Protein AF-A0A935HCB5-F1 (afdb_monomer)

Solvent-accessible surface area (backbone atoms only — not comparable to full-atom values): 10644 Å² total; per-residue (Å²): 140,88,70,76,72,73,63,60,68,70,61,64,74,66,70,80,79,80,84,86,78,94,70,98,62,87,78,78,69,74,44,76,62,56,50,48,51,49,49,49,54,47,46,57,62,65,47,51,88,50,79,75,53,71,50,56,57,61,68,62,52,20,64,49,74,72,54,71,53,73,43,50,41,58,48,81,38,60,92,73,34,30,41,35,33,35,38,22,15,87,90,38,78,68,48,33,42,39,41,34,42,30,31,22,70,42,19,53,73,45,70,43,96,36,78,34,20,60,58,46,44,60,61,50,41,58,94,30,52,74,46,86,96,39,71,81,38,27,20,43,22,82,60,96,38,39,44,38,34,31,44,84,54,30,27,41,37,39,31,41,83,68,58,58,70,87,38,67,71,46,43,50,37,49,54,49,48,49,52,56,35,61,73,64,57,133

Radius of gyration: 21.17 Å; Cα contacts (8 Å, |Δi|>4): 283; chains: 1; bounding box: 63×36×50 Å

Structure (mmCIF, N/CA/C/O backbone):
data_AF-A0A935HCB5-F1
#
_entry.id   AF-A0A935HCB5-F1
#
loop_
_atom_site.group_PDB
_atom_site.id
_atom_site.type_symbol
_atom_site.label_atom_id
_atom_site.label_alt_id
_atom_site.label_comp_id
_atom_site.label_asym_id
_atom_site.label_entity_id
_atom_site.label_seq_id
_atom_site.pdbx_PDB_ins_code
_atom_site.Cartn_x
_atom_site.Cartn_y
_atom_site.Cartn_z
_atom_site.occupancy
_atom_site.B_iso_or_equiv
_atom_site.auth_seq_id
_atom_site.auth_comp_id
_atom_site.auth_asym_id
_atom_site.auth_atom_id
_atom_site.pdbx_PDB_model_num
ATOM 1 N N . MET A 1 1 ? 13.850 24.118 24.618 1.00 39.00 1 MET A N 1
ATOM 2 C CA . MET A 1 1 ? 14.846 23.585 25.578 1.00 39.00 1 MET A CA 1
ATOM 3 C C . MET A 1 1 ? 15.461 22.319 24.988 1.00 39.00 1 MET A C 1
ATOM 5 O O . MET A 1 1 ? 14.946 21.231 25.189 1.00 39.00 1 MET A O 1
ATOM 9 N N . SER A 1 2 ? 16.502 22.478 24.164 1.00 44.06 2 SER A N 1
ATOM 10 C CA . SER A 1 2 ? 17.017 21.449 23.242 1.00 44.06 2 SER A CA 1
ATOM 11 C C . SER A 1 2 ? 18.494 21.092 23.477 1.00 44.06 2 SER A C 1
ATOM 13 O O . SER A 1 2 ? 19.222 20.816 22.528 1.00 44.06 2 SER A O 1
ATOM 15 N N . ALA A 1 3 ? 18.956 21.094 24.730 1.00 37.00 3 ALA A N 1
ATOM 16 C CA . ALA A 1 3 ? 20.360 20.809 25.059 1.00 37.00 3 ALA A CA 1
ATOM 17 C C . ALA A 1 3 ? 20.568 19.563 25.946 1.00 37.00 3 ALA A C 1
ATOM 19 O O . ALA A 1 3 ? 21.685 19.071 26.036 1.00 37.00 3 ALA A O 1
ATOM 20 N N . PHE A 1 4 ? 19.511 19.000 26.547 1.00 36.53 4 PHE A N 1
ATOM 21 C CA . PHE A 1 4 ? 19.644 17.910 27.530 1.00 36.53 4 PHE A CA 1
ATOM 22 C C . PHE A 1 4 ? 19.524 16.485 26.956 1.00 36.53 4 PHE A C 1
ATOM 24 O O . PHE A 1 4 ? 19.957 15.535 27.596 1.00 36.53 4 PHE A O 1
ATOM 31 N N . ARG A 1 5 ? 18.995 16.309 25.734 1.00 33.56 5 ARG A N 1
ATOM 32 C CA . ARG A 1 5 ? 18.909 14.983 25.078 1.00 33.56 5 ARG A CA 1
ATOM 33 C C . ARG A 1 5 ? 20.177 14.582 24.317 1.00 33.56 5 ARG A C 1
ATOM 35 O O . ARG A 1 5 ? 20.438 13.397 24.166 1.00 33.56 5 ARG A O 1
ATOM 42 N N . ARG A 1 6 ? 20.996 15.549 23.886 1.00 36.91 6 ARG A N 1
ATOM 43 C CA . ARG A 1 6 ? 22.239 15.286 23.1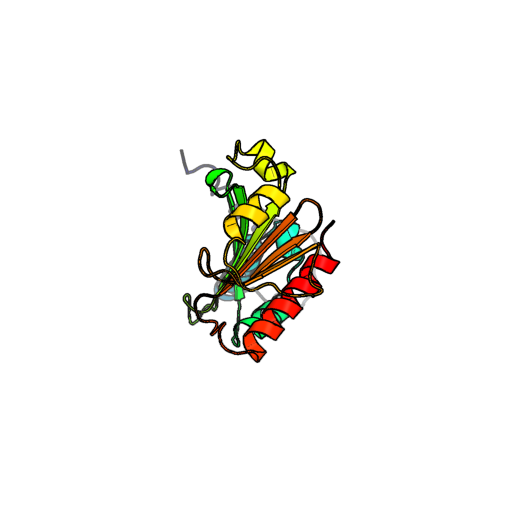34 1.00 36.91 6 ARG A CA 1
ATOM 44 C C . ARG A 1 6 ? 23.404 14.814 24.015 1.00 36.91 6 ARG A C 1
ATOM 46 O O . ARG A 1 6 ? 24.379 14.303 23.483 1.00 36.91 6 ARG A O 1
ATOM 53 N N . LEU A 1 7 ? 23.290 14.933 25.342 1.00 36.41 7 LEU A N 1
ATOM 54 C CA . LEU A 1 7 ? 24.334 14.502 26.279 1.00 36.41 7 LEU A CA 1
ATOM 55 C C . LEU A 1 7 ? 24.244 13.013 26.671 1.00 36.41 7 LEU A C 1
ATOM 57 O O . LEU A 1 7 ? 25.212 12.466 27.185 1.00 36.41 7 LEU A O 1
ATOM 61 N N . LEU A 1 8 ? 23.105 12.351 26.433 1.00 35.38 8 LEU A N 1
ATOM 62 C CA . LEU A 1 8 ? 22.859 10.982 26.912 1.00 35.38 8 LEU A CA 1
ATOM 63 C C . LEU A 1 8 ? 23.264 9.883 25.914 1.00 35.38 8 LEU A C 1
ATOM 65 O O . LEU A 1 8 ? 23.608 8.788 26.344 1.00 35.38 8 LEU A O 1
ATOM 69 N N . CYS A 1 9 ? 23.320 10.161 24.606 1.00 34.81 9 CYS A N 1
ATOM 70 C CA . CYS A 1 9 ? 23.762 9.165 23.614 1.00 34.81 9 CYS A CA 1
ATOM 71 C C . CYS A 1 9 ? 25.289 9.076 23.455 1.00 34.81 9 CYS A C 1
ATOM 73 O O . CYS A 1 9 ? 25.794 8.041 23.034 1.00 34.81 9 CYS A O 1
ATOM 75 N N . ALA A 1 10 ? 26.042 10.113 23.839 1.00 36.72 10 ALA A N 1
ATOM 76 C CA . ALA A 1 10 ? 27.508 10.104 23.759 1.00 36.72 10 ALA A CA 1
ATOM 77 C C . ALA A 1 10 ? 28.186 9.309 24.896 1.00 36.72 10 ALA A C 1
ATOM 79 O O . ALA A 1 10 ? 29.373 9.008 24.813 1.00 36.72 10 ALA A O 1
ATOM 80 N N . LEU A 1 11 ? 27.441 8.954 25.950 1.00 35.06 11 LEU A N 1
ATOM 81 C CA . LEU A 1 11 ? 27.964 8.250 27.129 1.00 35.06 11 LEU A CA 1
ATOM 82 C C . LEU A 1 11 ? 27.707 6.734 27.123 1.00 35.06 11 LEU A C 1
ATOM 84 O O . LEU A 1 11 ? 28.282 6.027 27.943 1.00 35.06 11 LEU A O 1
ATOM 88 N N . ALA A 1 12 ? 26.892 6.220 26.196 1.00 39.59 12 ALA A N 1
ATOM 89 C CA . ALA A 1 12 ? 26.627 4.782 26.094 1.00 39.59 12 ALA A CA 1
ATOM 90 C C . ALA A 1 12 ? 27.656 4.031 25.225 1.00 39.59 12 ALA A C 1
ATOM 92 O O . ALA A 1 12 ? 27.880 2.844 25.436 1.00 39.59 12 ALA A O 1
ATOM 93 N N . VAL A 1 13 ? 28.325 4.714 24.286 1.00 41.19 13 VAL A N 1
ATOM 94 C CA . VAL A 1 13 ? 29.263 4.075 23.337 1.00 41.19 13 VAL A CA 1
ATOM 95 C C . VAL A 1 13 ? 30.690 3.962 23.897 1.00 41.19 13 VAL A C 1
ATOM 97 O O . VAL A 1 13 ? 31.455 3.100 23.479 1.00 41.19 13 VAL A O 1
ATOM 100 N N . THR A 1 14 ? 31.058 4.756 24.905 1.00 43.09 14 THR A N 1
ATOM 101 C CA . THR A 1 14 ? 32.381 4.675 25.558 1.00 43.09 14 THR A CA 1
ATOM 102 C C . THR A 1 14 ? 32.436 3.702 26.740 1.00 43.09 14 THR A C 1
ATOM 104 O O . THR A 1 14 ? 33.524 3.402 27.226 1.00 43.09 14 THR A O 1
ATOM 107 N N . ALA A 1 15 ? 31.301 3.151 27.183 1.00 35.25 15 ALA A N 1
ATOM 108 C CA . ALA A 1 15 ? 31.237 2.280 28.360 1.00 35.25 15 ALA A CA 1
ATOM 109 C C . ALA A 1 15 ? 31.449 0.775 28.075 1.00 35.25 15 ALA A C 1
ATOM 111 O O . ALA A 1 15 ? 31.392 -0.021 29.008 1.00 35.25 15 ALA A O 1
ATOM 112 N N . LEU A 1 16 ? 31.730 0.371 26.827 1.00 41.81 16 LEU A N 1
ATOM 113 C CA . LEU A 1 16 ? 32.046 -1.028 26.478 1.00 41.81 16 LEU A CA 1
ATOM 114 C C . LEU A 1 16 ? 33.516 -1.293 26.114 1.00 41.81 16 LEU A C 1
ATOM 116 O O . LEU A 1 16 ? 33.847 -2.398 25.697 1.00 41.81 16 LEU A O 1
ATOM 120 N N . VAL A 1 17 ? 34.423 -0.334 26.331 1.00 48.28 17 VAL A N 1
ATOM 121 C CA . VAL A 1 17 ? 35.870 -0.538 26.109 1.00 48.28 17 VAL A CA 1
ATOM 122 C C . VAL A 1 17 ? 36.673 -0.201 27.364 1.00 48.28 17 VAL A C 1
ATOM 124 O O . VAL A 1 17 ? 37.635 0.554 27.320 1.00 48.28 17 VAL A O 1
ATOM 127 N N . ALA A 1 18 ? 36.262 -0.725 28.519 1.00 47.56 18 ALA A N 1
ATOM 128 C CA . ALA A 1 18 ? 37.113 -0.737 29.711 1.00 47.56 18 ALA A CA 1
ATOM 129 C C . ALA A 1 18 ? 36.573 -1.689 30.783 1.00 47.56 18 ALA A C 1
ATOM 131 O O . ALA A 1 18 ? 36.205 -1.236 31.859 1.00 47.56 18 ALA A O 1
ATOM 132 N N . CYS A 1 19 ? 36.517 -2.997 30.517 1.00 40.78 19 CYS A N 1
ATOM 133 C CA . CYS A 1 19 ? 36.631 -4.015 31.569 1.00 40.78 19 CYS A CA 1
ATOM 134 C C . CYS A 1 19 ? 36.798 -5.412 30.958 1.00 40.78 19 CYS A C 1
ATOM 136 O O . CYS A 1 19 ? 35.826 -6.027 30.535 1.00 40.78 19 CYS A O 1
ATOM 138 N N . GLY A 1 20 ? 38.030 -5.926 30.993 1.00 34.72 20 GLY A N 1
ATOM 139 C CA . GLY A 1 20 ? 38.280 -7.368 31.031 1.00 34.72 20 GLY A CA 1
ATOM 140 C C . GLY A 1 20 ? 39.105 -7.940 29.881 1.00 34.72 20 GLY A C 1
ATOM 141 O O . GLY A 1 20 ? 38.568 -8.257 28.831 1.00 34.72 20 GLY A O 1
ATOM 142 N N . GLY A 1 21 ? 40.385 -8.206 30.158 1.00 33.06 21 GLY A N 1
ATOM 143 C CA . GLY A 1 21 ? 41.094 -9.326 29.534 1.00 33.06 21 GLY A CA 1
ATOM 144 C C . GLY A 1 21 ? 42.172 -8.952 28.524 1.00 33.06 21 GLY A C 1
ATOM 145 O O . GLY A 1 21 ? 41.918 -8.829 27.336 1.00 33.06 21 GLY A O 1
ATOM 146 N N . SER A 1 22 ? 43.403 -8.861 29.023 1.00 46.97 22 SER A N 1
ATOM 147 C CA . SER A 1 22 ? 44.644 -9.019 28.263 1.00 46.97 22 SER A CA 1
ATOM 148 C C . SER A 1 22 ? 44.552 -10.179 27.265 1.00 46.97 22 SER A C 1
ATOM 150 O O . SER A 1 22 ? 44.467 -11.318 27.711 1.00 46.97 22 SER A O 1
ATOM 152 N N . ASN A 1 23 ? 44.628 -9.896 25.961 1.00 39.84 23 ASN A N 1
ATOM 153 C CA . ASN A 1 23 ? 45.233 -10.757 24.939 1.00 39.84 23 ASN A CA 1
ATOM 154 C C . ASN A 1 23 ? 45.494 -9.947 23.656 1.00 39.84 23 ASN A C 1
ATOM 156 O O . ASN A 1 23 ? 44.673 -9.135 23.241 1.00 39.84 23 ASN A O 1
ATOM 160 N N . ASN A 1 24 ? 46.676 -10.158 23.075 1.00 46.94 24 ASN A N 1
ATOM 161 C CA . ASN A 1 24 ? 47.143 -9.572 21.819 1.00 46.94 24 ASN A CA 1
ATOM 162 C C . ASN A 1 24 ? 46.304 -10.063 20.629 1.00 46.94 24 ASN A C 1
ATOM 164 O O . ASN A 1 24 ? 46.693 -11.020 19.968 1.00 46.94 24 ASN A O 1
ATOM 168 N N . ASP A 1 25 ? 45.221 -9.365 20.318 1.00 40.09 25 ASP A N 1
ATOM 169 C CA . ASP A 1 25 ? 44.658 -9.338 18.972 1.00 40.09 25 ASP A CA 1
ATOM 170 C C . ASP A 1 25 ? 44.568 -7.882 18.537 1.00 40.09 25 ASP A C 1
ATOM 172 O O . ASP A 1 25 ? 44.240 -7.006 19.339 1.00 40.09 25 ASP A O 1
ATOM 176 N N . ALA A 1 26 ? 44.949 -7.616 17.287 1.00 42.28 26 ALA A N 1
ATOM 177 C CA . ALA A 1 26 ? 44.940 -6.284 16.705 1.00 42.28 26 ALA A CA 1
ATOM 178 C C . ALA A 1 26 ? 43.596 -5.613 17.004 1.00 42.28 26 ALA A C 1
ATOM 180 O O . ALA A 1 26 ? 42.560 -6.021 16.477 1.00 42.28 26 ALA A O 1
ATOM 181 N N . SER A 1 27 ? 43.608 -4.597 17.869 1.00 42.66 27 SER A N 1
ATOM 182 C CA . SER A 1 27 ? 42.447 -3.752 18.071 1.00 42.66 27 SER A CA 1
ATOM 183 C C . SER A 1 27 ? 42.228 -3.018 16.757 1.00 42.66 27 SER A C 1
ATOM 185 O O . SER A 1 27 ? 42.880 -2.019 16.460 1.00 42.66 27 SER A O 1
ATOM 187 N N . VAL A 1 28 ? 41.344 -3.559 15.921 1.00 49.78 28 VAL A N 1
ATOM 188 C CA . VAL A 1 28 ? 40.795 -2.844 14.776 1.00 49.78 28 VAL A CA 1
ATOM 189 C C . VAL A 1 28 ? 40.025 -1.676 15.379 1.00 49.78 28 VAL A C 1
ATOM 191 O O . VAL A 1 28 ? 38.866 -1.796 15.770 1.00 49.78 28 VAL A O 1
ATOM 194 N N . GLN A 1 29 ? 40.727 -0.565 15.588 1.00 52.69 29 GLN A N 1
ATOM 195 C CA . GLN A 1 29 ? 40.117 0.683 15.997 1.00 52.69 29 GLN A CA 1
ATOM 196 C C . GLN A 1 29 ? 39.261 1.125 14.822 1.00 52.69 29 GLN A C 1
ATOM 198 O O . GLN A 1 29 ? 39.796 1.541 13.795 1.00 52.69 29 GLN A O 1
ATOM 203 N N . ALA A 1 30 ? 37.943 0.990 14.975 1.00 56.56 30 ALA A N 1
ATOM 204 C CA . ALA A 1 30 ? 36.988 1.558 14.040 1.00 56.56 30 ALA A CA 1
ATOM 205 C C . ALA A 1 30 ? 37.356 3.029 13.828 1.00 56.56 30 ALA A C 1
ATOM 207 O O . ALA A 1 30 ? 37.472 3.803 14.788 1.00 56.56 30 ALA A O 1
ATOM 208 N N . THR A 1 31 ? 37.619 3.396 12.580 1.00 75.44 31 THR A N 1
ATOM 209 C CA . THR A 1 31 ? 37.942 4.774 12.245 1.00 75.44 31 THR A CA 1
ATOM 210 C C . THR A 1 31 ? 36.702 5.645 12.457 1.00 75.44 31 THR A C 1
ATOM 212 O O . THR A 1 31 ? 35.573 5.152 12.445 1.00 75.44 31 THR A O 1
ATOM 215 N N . PRO A 1 32 ? 36.862 6.966 12.617 1.00 57.91 32 PRO A N 1
ATOM 216 C CA . PRO A 1 32 ? 35.721 7.876 12.635 1.00 57.91 32 PRO A CA 1
ATOM 217 C C . PRO A 1 32 ? 34.817 7.757 11.395 1.00 57.91 32 PRO A C 1
ATOM 219 O O . PRO A 1 32 ? 33.631 8.054 11.502 1.00 57.91 32 PRO A O 1
ATOM 222 N N . ALA A 1 33 ? 35.354 7.307 10.253 1.00 59.72 33 ALA A N 1
ATOM 223 C CA . ALA A 1 33 ? 34.578 7.001 9.052 1.00 59.72 33 ALA A CA 1
ATOM 224 C C . ALA A 1 33 ? 33.769 5.705 9.216 1.00 59.72 33 ALA A C 1
ATOM 226 O O . ALA A 1 33 ? 32.572 5.730 8.976 1.00 59.72 33 ALA A O 1
ATOM 227 N N . ASP A 1 34 ? 34.360 4.632 9.753 1.00 59.25 34 ASP A N 1
ATOM 228 C CA . ASP A 1 34 ? 33.638 3.377 10.031 1.00 59.25 34 ASP A CA 1
ATOM 229 C C . ASP A 1 34 ? 32.508 3.580 11.051 1.00 59.25 34 ASP A C 1
ATOM 231 O O . ASP A 1 34 ? 31.443 2.977 10.952 1.00 59.25 34 ASP A O 1
ATOM 235 N N . VAL A 1 35 ? 32.718 4.465 12.033 1.00 53.00 35 VAL A N 1
ATOM 236 C CA . VAL A 1 35 ? 31.681 4.856 12.998 1.00 53.00 35 VAL A CA 1
ATOM 237 C C . VAL A 1 35 ? 30.616 5.727 12.333 1.00 53.00 35 VAL A C 1
ATOM 239 O O . VAL A 1 35 ? 29.441 5.563 12.638 1.00 53.00 35 VAL A O 1
ATOM 242 N N . ALA A 1 36 ? 30.985 6.634 11.427 1.00 50.62 36 ALA A N 1
ATOM 243 C CA . ALA A 1 36 ? 30.023 7.450 10.689 1.00 50.62 36 ALA A CA 1
ATOM 244 C C . ALA A 1 36 ? 29.175 6.608 9.724 1.00 50.62 36 ALA A C 1
ATOM 246 O O . ALA A 1 36 ? 27.964 6.798 9.689 1.00 50.62 36 ALA A O 1
ATOM 247 N N . ASP A 1 37 ? 29.778 5.642 9.032 1.00 56.66 37 ASP A N 1
ATOM 248 C CA . ASP A 1 37 ? 29.096 4.701 8.142 1.00 56.66 37 ASP A CA 1
ATOM 249 C C . ASP A 1 37 ? 28.217 3.734 8.937 1.00 56.66 37 ASP A C 1
ATOM 251 O O . ASP A 1 37 ? 27.072 3.502 8.567 1.00 56.66 37 ASP A O 1
ATOM 255 N N . ALA A 1 38 ? 28.681 3.238 10.087 1.00 52.44 38 ALA A N 1
ATOM 256 C CA . ALA A 1 38 ? 27.861 2.417 10.974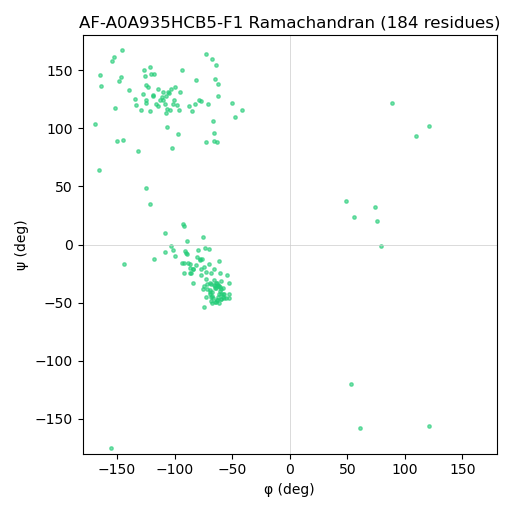 1.00 52.44 38 ALA A CA 1
ATOM 257 C C . ALA A 1 38 ? 26.718 3.212 11.625 1.00 52.44 38 ALA A C 1
ATOM 259 O O . ALA A 1 38 ? 25.646 2.659 11.839 1.00 52.44 38 ALA A O 1
ATOM 260 N N . VAL A 1 39 ? 26.908 4.500 11.935 1.00 48.91 39 VAL A N 1
ATOM 261 C CA . VAL A 1 39 ? 25.853 5.388 12.454 1.00 48.91 39 VAL A CA 1
ATOM 262 C C . VAL A 1 39 ? 24.880 5.791 11.351 1.00 48.91 39 VAL A C 1
ATOM 264 O O . VAL A 1 39 ? 23.692 5.888 11.630 1.00 48.91 39 VAL A O 1
ATOM 267 N N . ALA A 1 40 ? 25.338 5.984 10.114 1.00 50.94 40 ALA A N 1
ATOM 268 C CA . ALA A 1 40 ? 24.479 6.201 8.955 1.00 50.94 40 ALA A CA 1
ATOM 269 C C . ALA A 1 40 ? 23.670 4.938 8.636 1.00 50.94 40 ALA A C 1
ATOM 271 O O . ALA A 1 40 ? 22.454 5.028 8.541 1.00 50.94 40 ALA A O 1
ATOM 272 N N . ALA A 1 41 ? 24.300 3.762 8.622 1.00 52.50 41 ALA A N 1
ATOM 273 C CA . ALA A 1 41 ? 23.631 2.474 8.457 1.00 52.50 41 ALA A CA 1
ATOM 274 C C . ALA A 1 41 ? 22.679 2.156 9.625 1.00 52.50 41 ALA A C 1
ATOM 276 O O . ALA A 1 41 ? 21.588 1.633 9.419 1.00 52.50 41 ALA A O 1
ATOM 277 N N . ALA A 1 42 ? 23.042 2.508 10.863 1.00 43.91 42 ALA A N 1
ATOM 278 C CA . ALA A 1 42 ? 22.166 2.367 12.024 1.00 43.91 42 ALA A CA 1
ATOM 279 C C . ALA A 1 42 ? 21.034 3.405 12.038 1.00 43.91 42 ALA A C 1
ATOM 281 O O . ALA A 1 42 ? 19.964 3.107 12.553 1.00 43.91 42 ALA A O 1
ATOM 282 N N . ALA A 1 43 ? 21.237 4.602 11.478 1.00 38.91 43 ALA A N 1
ATOM 283 C CA . ALA A 1 43 ? 20.198 5.616 11.304 1.00 38.91 43 ALA A CA 1
ATOM 284 C C . ALA A 1 43 ? 19.247 5.252 10.154 1.00 38.91 43 ALA A C 1
ATOM 286 O O . ALA A 1 43 ? 18.040 5.399 10.308 1.00 38.91 43 ALA A O 1
ATOM 287 N N . GLU A 1 44 ? 19.755 4.692 9.056 1.00 48.47 44 GLU A N 1
ATOM 288 C CA . GLU A 1 44 ? 18.955 4.034 8.016 1.00 48.47 44 GLU A CA 1
ATOM 289 C C . GLU A 1 44 ? 18.155 2.864 8.606 1.00 48.47 44 GLU A C 1
ATOM 291 O O . GLU A 1 44 ? 16.972 2.717 8.307 1.00 48.47 44 GLU A O 1
ATOM 296 N N . ALA A 1 45 ? 18.736 2.112 9.547 1.00 50.19 45 ALA A N 1
ATOM 297 C CA . ALA A 1 45 ? 18.027 1.075 10.295 1.00 50.19 45 ALA A CA 1
ATOM 298 C C . ALA A 1 45 ? 17.060 1.614 11.376 1.00 50.19 45 ALA A C 1
ATOM 300 O O . ALA A 1 45 ? 16.169 0.879 11.799 1.00 50.19 45 ALA A O 1
ATOM 301 N N . SER A 1 46 ? 17.194 2.869 11.843 1.00 46.62 46 SER A N 1
ATOM 302 C CA . SER A 1 46 ? 16.375 3.428 12.939 1.00 46.62 46 SER A CA 1
ATOM 303 C C . SER A 1 46 ? 15.240 4.353 12.496 1.00 46.62 46 SER A C 1
ATOM 305 O O . SER A 1 46 ? 14.484 4.807 13.356 1.00 46.62 46 SER A O 1
ATOM 307 N N . ILE A 1 47 ? 15.107 4.672 11.207 1.00 51.06 47 ILE A N 1
ATOM 308 C CA . ILE A 1 47 ? 14.020 5.532 10.706 1.00 51.06 47 ILE A CA 1
ATOM 309 C C . ILE A 1 47 ? 12.702 4.747 10.528 1.00 51.06 47 ILE A C 1
ATOM 311 O O . ILE A 1 47 ? 11.639 5.352 10.435 1.00 51.06 47 ILE A O 1
ATOM 315 N N . ALA A 1 48 ? 12.704 3.411 10.609 1.00 62.41 48 ALA A N 1
ATOM 316 C CA . ALA A 1 48 ? 11.510 2.638 10.288 1.00 62.41 48 ALA A CA 1
ATOM 317 C C . ALA A 1 48 ? 11.298 1.390 11.137 1.00 62.41 48 ALA A C 1
ATOM 319 O O . ALA A 1 48 ? 11.702 0.286 10.783 1.00 62.41 48 ALA A O 1
ATOM 320 N N . THR A 1 49 ? 10.585 1.544 12.249 1.00 68.38 49 THR A N 1
ATOM 321 C CA . THR A 1 49 ? 10.072 0.383 12.984 1.00 68.38 49 THR A CA 1
ATOM 322 C C . THR A 1 49 ? 8.601 0.582 13.314 1.00 68.38 49 THR A C 1
ATOM 324 O O . THR A 1 49 ? 8.228 0.956 14.420 1.00 68.38 49 THR A O 1
ATOM 327 N N . HIS A 1 50 ? 7.744 0.314 12.328 1.00 82.00 50 HIS A N 1
ATOM 328 C CA . HIS A 1 50 ? 6.335 0.019 12.577 1.00 82.00 50 HIS A CA 1
ATOM 329 C C . HIS A 1 50 ? 6.064 -1.437 12.164 1.00 82.00 50 HIS A C 1
ATOM 331 O O . HIS A 1 50 ? 6.484 -1.821 11.070 1.00 82.00 50 HIS A O 1
ATOM 337 N N . PRO A 1 51 ? 5.366 -2.256 12.979 1.00 87.62 51 PRO A N 1
ATOM 338 C CA . PRO A 1 51 ? 5.136 -3.673 12.677 1.00 87.62 51 PRO A CA 1
ATOM 339 C C . PRO A 1 51 ? 4.527 -3.934 11.293 1.00 87.62 51 PRO A C 1
ATOM 341 O O . PRO A 1 51 ? 4.859 -4.925 10.656 1.00 87.62 51 PRO A O 1
ATOM 344 N N . LEU A 1 52 ? 3.685 -3.019 10.801 1.00 89.06 52 LEU A N 1
ATOM 345 C CA . LEU A 1 52 ? 3.107 -3.106 9.453 1.00 89.06 52 LEU A CA 1
ATOM 346 C C . LEU A 1 52 ? 4.136 -2.887 8.329 1.00 89.06 52 LEU A C 1
ATOM 348 O O . LEU A 1 52 ? 4.036 -3.528 7.289 1.00 89.06 52 LEU A O 1
ATOM 352 N N . CYS A 1 53 ? 5.152 -2.042 8.533 1.00 88.69 53 CYS A N 1
ATOM 353 C CA . CYS A 1 53 ? 6.212 -1.849 7.538 1.00 88.69 53 CYS A CA 1
ATOM 354 C C . CYS A 1 53 ? 7.163 -3.050 7.467 1.00 88.69 53 CYS A C 1
ATOM 356 O O . CYS A 1 53 ? 7.749 -3.291 6.421 1.00 88.69 53 CYS A O 1
ATOM 358 N N . ALA A 1 54 ? 7.259 -3.842 8.542 1.00 87.06 54 ALA A N 1
ATOM 359 C CA . ALA A 1 54 ? 8.005 -5.101 8.558 1.00 87.06 54 ALA A CA 1
ATOM 360 C C . ALA A 1 54 ? 7.301 -6.241 7.792 1.00 87.06 54 ALA A C 1
ATOM 362 O O . ALA A 1 54 ? 7.844 -7.334 7.684 1.00 87.06 54 ALA A O 1
ATOM 363 N N . LEU A 1 55 ? 6.092 -6.016 7.262 1.00 88.12 55 LEU A N 1
ATOM 364 C CA . LEU A 1 55 ? 5.402 -6.981 6.396 1.00 88.12 55 LEU A CA 1
ATOM 365 C C . LEU A 1 55 ? 5.917 -6.951 4.949 1.00 88.12 55 LEU A C 1
ATOM 367 O O . LEU A 1 55 ? 5.451 -7.742 4.125 1.00 88.12 55 LEU A O 1
ATOM 371 N N . VAL A 1 56 ? 6.821 -6.021 4.638 1.00 86.94 56 VAL A N 1
ATOM 372 C CA . VAL A 1 56 ? 7.323 -5.720 3.300 1.00 86.94 56 VAL A CA 1
ATOM 373 C C . VAL A 1 56 ? 8.843 -5.817 3.318 1.00 86.94 56 VAL A C 1
ATOM 375 O O . VAL A 1 56 ? 9.495 -5.101 4.076 1.00 86.94 56 VAL A O 1
ATOM 378 N N . GLU A 1 57 ? 9.404 -6.649 2.448 1.00 83.81 57 GLU A N 1
ATOM 379 C CA . GLU A 1 57 ? 10.855 -6.769 2.302 1.00 83.81 57 GLU A CA 1
ATOM 380 C C . GLU A 1 57 ? 11.390 -5.846 1.189 1.00 83.81 57 GLU A C 1
ATOM 382 O O . GLU A 1 57 ? 10.709 -5.541 0.203 1.00 83.81 57 GLU A O 1
ATOM 387 N N . PHE A 1 58 ? 12.634 -5.376 1.330 1.00 79.12 58 PHE A N 1
ATOM 388 C CA . PHE A 1 58 ? 13.246 -4.430 0.381 1.00 79.12 58 PHE A CA 1
ATOM 389 C C . PHE A 1 58 ? 13.414 -5.001 -1.034 1.00 79.12 58 PHE A C 1
ATOM 391 O O . PHE A 1 58 ? 13.336 -4.258 -2.017 1.00 79.12 58 PHE A O 1
ATOM 398 N N . ASP A 1 59 ? 13.658 -6.304 -1.157 1.00 81.06 59 ASP A N 1
ATOM 399 C CA . ASP A 1 59 ? 13.778 -7.001 -2.438 1.00 81.06 59 ASP A CA 1
ATOM 400 C C . ASP A 1 59 ? 12.430 -7.076 -3.173 1.00 81.06 59 ASP A C 1
ATOM 402 O O . ASP A 1 59 ? 12.379 -6.843 -4.384 1.00 81.06 59 ASP A O 1
ATOM 406 N N . GLU A 1 60 ? 11.334 -7.294 -2.442 1.00 84.06 60 GLU A N 1
ATOM 407 C CA . GLU A 1 60 ? 9.965 -7.263 -2.970 1.00 84.06 60 GLU A CA 1
ATOM 408 C C . GLU A 1 60 ? 9.622 -5.873 -3.529 1.00 84.06 60 GLU A C 1
ATOM 410 O O . GLU A 1 60 ? 9.079 -5.754 -4.630 1.00 84.06 60 GLU A O 1
ATOM 415 N N . VAL A 1 61 ? 10.008 -4.804 -2.826 1.00 84.19 61 VAL A N 1
ATOM 416 C CA . VAL A 1 61 ? 9.811 -3.420 -3.289 1.00 84.19 61 VAL A CA 1
ATOM 417 C C . VAL A 1 61 ? 10.688 -3.096 -4.496 1.00 84.19 61 VAL A C 1
ATOM 419 O O . VAL A 1 61 ? 10.202 -2.539 -5.484 1.00 84.19 61 VAL A O 1
ATOM 422 N N . SER A 1 62 ? 11.966 -3.475 -4.449 1.00 81.69 62 SER A N 1
ATOM 423 C CA . SER A 1 62 ? 12.924 -3.257 -5.541 1.00 81.69 62 SER A CA 1
ATOM 424 C C . SER A 1 62 ? 12.450 -3.910 -6.841 1.00 81.69 62 SER A C 1
ATOM 426 O O . SER A 1 62 ? 12.573 -3.323 -7.920 1.00 81.69 62 SER A O 1
ATOM 428 N N . ALA A 1 63 ? 11.829 -5.092 -6.745 1.00 81.50 63 ALA A N 1
ATOM 429 C CA . ALA A 1 63 ? 11.225 -5.763 -7.888 1.00 81.50 63 ALA A CA 1
ATOM 430 C C . ALA A 1 63 ? 10.115 -4.918 -8.531 1.00 81.50 63 ALA A C 1
ATOM 432 O O . ALA A 1 63 ? 10.050 -4.853 -9.760 1.00 81.50 63 ALA A O 1
ATOM 433 N N . VAL A 1 64 ? 9.277 -4.242 -7.736 1.00 84.62 64 VAL A N 1
ATOM 434 C CA . VAL A 1 64 ? 8.175 -3.395 -8.223 1.00 84.62 64 VAL A CA 1
ATOM 435 C C . VAL A 1 64 ? 8.690 -2.151 -8.947 1.00 84.62 64 VAL A C 1
ATOM 437 O O . VAL A 1 64 ? 8.268 -1.891 -10.076 1.00 84.62 64 VAL A O 1
ATOM 440 N N . VAL A 1 65 ? 9.612 -1.406 -8.334 1.00 78.25 65 VAL A N 1
ATOM 441 C CA . VAL A 1 65 ? 10.109 -0.130 -8.883 1.00 78.25 65 VAL A CA 1
ATOM 442 C C . VAL A 1 65 ? 11.187 -0.297 -9.963 1.00 78.25 65 VAL A C 1
ATOM 444 O O . VAL A 1 65 ? 11.424 0.624 -10.738 1.00 78.25 65 VAL A O 1
ATOM 447 N N . GLY A 1 66 ? 11.828 -1.468 -10.058 1.00 72.12 66 GLY A N 1
ATOM 448 C CA . GLY A 1 66 ? 12.865 -1.748 -11.057 1.00 72.12 66 GLY A CA 1
ATOM 449 C C . GLY A 1 66 ? 14.215 -1.074 -10.783 1.00 72.12 66 GLY A C 1
ATOM 450 O O . GLY A 1 66 ? 14.912 -0.721 -11.731 1.00 72.12 66 GLY A O 1
ATOM 451 N N . GLY A 1 67 ? 14.587 -0.894 -9.512 1.00 68.69 67 GLY A N 1
ATOM 452 C CA . GLY A 1 67 ? 15.821 -0.216 -9.099 1.00 68.69 67 GLY A CA 1
ATOM 453 C C . GLY A 1 67 ? 16.309 -0.648 -7.715 1.00 68.69 67 GLY A C 1
ATOM 454 O O . GLY A 1 67 ? 15.742 -1.556 -7.108 1.00 68.69 67 GLY A O 1
ATOM 455 N N . HIS A 1 68 ? 17.368 -0.001 -7.224 1.00 68.75 68 HIS A N 1
ATOM 456 C CA . HIS A 1 68 ? 17.881 -0.219 -5.872 1.00 68.75 68 HIS A CA 1
ATOM 457 C C . HIS A 1 68 ? 17.149 0.695 -4.888 1.00 68.75 68 HIS A C 1
ATOM 459 O O . HIS A 1 68 ? 17.226 1.913 -4.989 1.00 68.75 68 HIS A O 1
ATOM 465 N N . ILE A 1 69 ? 16.460 0.108 -3.915 1.00 73.50 69 ILE A N 1
ATOM 466 C CA . ILE A 1 69 ? 15.751 0.837 -2.864 1.00 73.50 69 ILE A CA 1
ATOM 467 C C . ILE A 1 69 ? 16.481 0.623 -1.544 1.00 73.50 69 ILE A C 1
ATOM 469 O O . ILE A 1 69 ? 16.793 -0.511 -1.188 1.00 73.50 69 ILE A O 1
ATOM 473 N N . ALA A 1 70 ? 16.746 1.708 -0.818 1.00 69.56 70 ALA A N 1
ATOM 474 C CA . ALA A 1 70 ? 17.502 1.632 0.435 1.00 69.56 70 ALA A CA 1
ATOM 475 C C . ALA A 1 70 ? 17.041 2.617 1.519 1.00 69.56 70 ALA A C 1
ATOM 477 O O . ALA A 1 70 ? 17.336 2.393 2.688 1.00 69.56 70 ALA A O 1
ATOM 478 N N . LYS A 1 71 ? 16.271 3.665 1.190 1.00 70.88 71 LYS A N 1
ATOM 479 C CA . LYS A 1 71 ? 15.737 4.575 2.211 1.00 70.88 71 LYS A CA 1
ATOM 480 C C . LYS A 1 71 ? 14.304 4.203 2.568 1.00 70.88 71 LYS A C 1
ATOM 482 O O . LYS A 1 71 ? 13.435 4.264 1.704 1.00 70.88 71 LYS A O 1
ATOM 487 N N . LEU A 1 72 ? 14.071 3.885 3.838 1.00 84.31 72 LEU A N 1
ATOM 488 C CA . LEU A 1 72 ? 12.752 3.632 4.408 1.00 84.31 72 LEU A CA 1
ATOM 489 C C . LEU A 1 72 ? 12.382 4.767 5.373 1.00 84.31 72 LEU A C 1
ATOM 491 O O . LEU A 1 72 ? 13.160 5.080 6.269 1.00 84.31 72 LEU A O 1
ATOM 495 N N . ASP A 1 73 ? 11.216 5.378 5.178 1.00 86.56 73 ASP A N 1
ATOM 496 C CA . ASP A 1 73 ? 10.604 6.356 6.085 1.00 86.56 73 ASP A CA 1
ATOM 497 C C . ASP A 1 73 ? 9.232 5.852 6.542 1.00 86.56 73 ASP A C 1
ATOM 499 O O . ASP A 1 73 ? 8.545 5.149 5.796 1.00 86.56 73 ASP A O 1
ATOM 503 N N . VAL A 1 74 ? 8.843 6.177 7.773 1.00 88.81 74 VAL A N 1
ATOM 504 C CA . VAL A 1 74 ? 7.574 5.734 8.359 1.00 88.81 74 VAL A CA 1
ATOM 505 C C . VAL A 1 74 ? 6.834 6.926 8.925 1.00 88.81 74 VAL A C 1
ATOM 507 O O . VAL A 1 74 ? 7.260 7.541 9.902 1.00 88.81 74 VAL A O 1
ATOM 510 N N . ILE A 1 75 ? 5.677 7.211 8.335 1.00 88.69 75 ILE A N 1
ATOM 511 C CA . ILE A 1 75 ? 4.785 8.267 8.796 1.00 88.69 75 ILE A CA 1
ATOM 512 C C . ILE A 1 75 ? 3.589 7.613 9.478 1.00 88.69 75 ILE A C 1
ATOM 514 O O . ILE A 1 75 ? 2.666 7.117 8.837 1.00 88.69 75 ILE A O 1
ATOM 518 N N . ASP A 1 76 ? 3.629 7.616 10.805 1.00 90.12 76 ASP A N 1
ATOM 519 C CA . ASP A 1 76 ? 2.519 7.256 11.682 1.00 90.12 76 ASP A CA 1
ATOM 520 C C . ASP A 1 76 ? 1.917 8.566 12.213 1.00 90.12 76 ASP A C 1
ATOM 522 O O . ASP A 1 76 ? 2.298 9.064 13.272 1.00 90.12 76 ASP A O 1
ATOM 526 N N . ASP A 1 77 ? 1.035 9.180 11.419 1.00 81.94 77 ASP A N 1
ATOM 527 C CA . ASP A 1 77 ? 0.428 10.479 11.735 1.00 81.94 77 ASP A CA 1
ATOM 528 C C . ASP A 1 77 ? -1.103 10.364 11.758 1.00 81.94 77 ASP A C 1
ATOM 530 O O . ASP A 1 77 ? -1.722 9.724 10.900 1.00 81.94 77 ASP A O 1
ATOM 534 N N . GLU A 1 78 ? -1.732 10.966 12.769 1.00 87.81 78 GLU A N 1
ATOM 535 C CA . GLU A 1 78 ? -3.186 10.957 12.927 1.00 87.81 78 GLU A CA 1
ATOM 536 C C . GLU A 1 78 ? -3.894 11.681 11.780 1.00 87.81 78 GLU A C 1
ATOM 538 O O . GLU A 1 78 ? -4.976 11.258 11.382 1.00 87.81 78 GLU A O 1
ATOM 543 N N . SER A 1 79 ? -3.287 12.730 11.218 1.00 87.00 79 SER A N 1
ATOM 544 C CA . SER A 1 79 ? -3.848 13.530 10.121 1.00 87.00 79 SER A CA 1
ATOM 545 C C . SER A 1 79 ? -3.932 12.773 8.796 1.00 87.00 79 SER A C 1
ATOM 547 O O . SER A 1 79 ? -4.774 13.095 7.958 1.00 87.00 79 SER A O 1
ATOM 549 N N . LEU A 1 80 ? -3.092 11.751 8.619 1.00 86.69 80 LEU A N 1
ATOM 550 C CA . LEU A 1 80 ? -3.124 10.862 7.458 1.00 86.69 80 LEU A CA 1
ATOM 551 C C . LEU A 1 80 ? -4.064 9.671 7.670 1.00 86.69 80 LEU A C 1
ATOM 553 O O . LEU A 1 80 ? -4.459 9.015 6.708 1.00 86.69 80 LEU A O 1
ATOM 557 N N . HIS A 1 81 ? -4.460 9.415 8.923 1.00 92.75 81 HIS A N 1
ATOM 558 C CA . HIS A 1 81 ? -5.290 8.279 9.329 1.00 92.75 81 HIS A CA 1
ATOM 559 C C . HIS A 1 81 ? -4.711 6.912 8.914 1.00 92.75 81 HIS A C 1
ATOM 561 O O . HIS A 1 81 ? -5.434 5.920 8.797 1.00 92.75 81 HIS A O 1
ATOM 567 N N . SER A 1 82 ? -3.397 6.857 8.710 1.00 93.69 82 SER A N 1
ATOM 568 C CA . SER A 1 82 ? -2.680 5.716 8.153 1.00 93.69 82 SER A CA 1
ATOM 569 C C . SER A 1 82 ? -1.292 5.585 8.769 1.00 93.69 82 SER A C 1
ATOM 571 O O . SER A 1 82 ? -0.817 6.480 9.473 1.00 93.69 82 SER A O 1
ATOM 573 N N . VAL A 1 83 ? -0.677 4.433 8.526 1.00 92.75 83 VAL A N 1
ATOM 574 C CA . VAL A 1 83 ? 0.769 4.256 8.631 1.00 92.75 83 VAL A CA 1
ATOM 575 C C . VAL A 1 83 ? 1.308 4.164 7.212 1.00 92.75 83 VAL A C 1
ATOM 577 O O . VAL A 1 83 ? 0.966 3.224 6.491 1.00 92.75 83 VAL A O 1
ATOM 580 N N . ASP A 1 84 ? 2.139 5.121 6.818 1.00 92.88 84 ASP A N 1
ATOM 581 C CA . ASP A 1 84 ? 2.725 5.185 5.481 1.00 92.88 84 ASP A CA 1
ATOM 582 C C . ASP A 1 84 ? 4.189 4.740 5.556 1.00 92.88 84 ASP A C 1
ATOM 584 O O . ASP A 1 84 ? 5.014 5.397 6.188 1.00 92.88 84 ASP A O 1
ATOM 588 N N . CYS A 1 85 ? 4.511 3.626 4.901 1.00 91.62 85 CYS A N 1
ATOM 589 C CA . CYS A 1 85 ? 5.869 3.123 4.722 1.00 91.62 85 CYS A CA 1
ATOM 590 C C . CYS A 1 85 ? 6.377 3.594 3.352 1.00 91.62 85 CYS A C 1
ATOM 592 O O . CYS A 1 85 ? 5.814 3.227 2.316 1.00 91.62 85 CYS A O 1
ATOM 594 N N . VAL A 1 86 ? 7.411 4.428 3.329 1.00 90.06 86 VAL A N 1
ATOM 595 C CA . VAL A 1 86 ? 7.934 5.067 2.115 1.00 90.06 86 VAL A CA 1
ATOM 596 C C . VAL A 1 86 ? 9.319 4.529 1.808 1.00 90.06 86 VAL A C 1
ATOM 598 O O . VAL A 1 86 ? 10.223 4.633 2.627 1.00 90.06 86 VAL A O 1
ATOM 601 N N . PHE A 1 87 ? 9.486 4.001 0.604 1.00 87.81 87 PHE A N 1
ATOM 602 C CA . PHE A 1 87 ? 10.695 3.361 0.116 1.00 87.81 87 PHE A CA 1
ATOM 603 C C . PHE A 1 87 ? 11.265 4.167 -1.052 1.00 87.81 87 PHE A C 1
ATOM 605 O O . PHE A 1 87 ? 10.573 4.341 -2.052 1.00 87.81 87 PHE A O 1
ATOM 612 N N . LEU A 1 88 ? 12.506 4.648 -0.954 1.00 84.56 88 LEU A N 1
ATOM 613 C CA . LEU A 1 88 ? 13.137 5.498 -1.973 1.00 84.56 88 LEU A CA 1
ATOM 614 C C . LEU A 1 88 ? 14.496 4.951 -2.427 1.00 84.56 88 LEU A C 1
ATOM 616 O O . LEU A 1 88 ? 15.243 4.346 -1.644 1.00 84.56 88 LEU A O 1
ATOM 620 N N . ASP A 1 89 ? 14.832 5.235 -3.684 1.00 77.38 89 ASP A N 1
ATOM 621 C CA . ASP A 1 89 ? 16.175 5.063 -4.233 1.00 77.38 89 ASP A CA 1
ATOM 622 C C . ASP A 1 89 ? 17.077 6.221 -3.749 1.00 77.38 89 ASP A C 1
ATOM 624 O O . ASP A 1 89 ? 16.755 7.394 -3.978 1.00 77.38 89 ASP A O 1
ATOM 628 N N . PRO A 1 90 ? 18.214 5.946 -3.078 1.00 74.19 90 PRO A N 1
ATOM 629 C CA . PRO A 1 90 ? 19.148 6.988 -2.648 1.00 74.19 90 PRO A CA 1
ATOM 630 C C . PRO A 1 90 ? 19.737 7.816 -3.797 1.00 74.19 90 PRO A C 1
ATOM 632 O O . PRO A 1 90 ? 20.169 8.947 -3.574 1.00 74.19 90 PRO A O 1
ATOM 635 N N . GLN A 1 91 ? 19.789 7.258 -5.009 1.00 77.25 91 GLN A N 1
ATOM 636 C CA . GLN A 1 91 ? 20.308 7.912 -6.211 1.00 77.25 91 GLN A CA 1
ATOM 637 C C . GLN A 1 91 ? 19.213 8.641 -7.003 1.00 77.25 91 GLN A C 1
ATOM 639 O O . GLN A 1 91 ? 19.525 9.493 -7.835 1.00 77.25 91 GLN A O 1
ATOM 644 N N . ASP A 1 92 ? 17.939 8.346 -6.738 1.00 76.31 92 ASP A N 1
ATOM 645 C CA . ASP A 1 92 ? 16.792 8.953 -7.409 1.00 76.31 92 ASP A CA 1
ATOM 646 C C . ASP A 1 92 ? 15.577 9.006 -6.475 1.00 76.31 92 ASP A C 1
ATOM 648 O O . ASP A 1 92 ? 14.723 8.126 -6.473 1.00 76.31 92 ASP A O 1
ATOM 652 N N . ILE A 1 93 ? 15.454 10.090 -5.707 1.00 72.75 93 ILE A N 1
ATOM 653 C CA . ILE A 1 93 ? 14.374 10.255 -4.718 1.00 72.75 93 ILE A CA 1
ATOM 654 C C . ILE A 1 93 ? 12.960 10.264 -5.321 1.00 72.75 93 ILE A C 1
ATOM 656 O O . ILE A 1 93 ? 11.988 10.163 -4.580 1.00 72.75 93 ILE A O 1
ATOM 660 N N . TYR A 1 94 ? 12.838 10.423 -6.641 1.00 74.12 94 TYR A N 1
ATOM 661 C CA . TYR A 1 94 ? 11.560 10.355 -7.351 1.00 74.12 94 TYR A CA 1
ATOM 662 C C . TYR A 1 94 ? 11.234 8.932 -7.817 1.00 74.12 94 TYR A C 1
ATOM 664 O O . TYR A 1 94 ? 10.159 8.694 -8.360 1.00 74.12 94 TYR A O 1
ATOM 672 N N . ASN A 1 95 ? 12.166 7.992 -7.663 1.00 75.81 95 ASN A N 1
ATOM 673 C CA . ASN A 1 95 ? 11.943 6.572 -7.852 1.00 75.81 95 ASN A CA 1
ATOM 674 C C . ASN A 1 95 ? 11.683 5.928 -6.487 1.00 75.81 95 ASN A C 1
ATOM 676 O O . ASN A 1 95 ? 12.606 5.593 -5.743 1.00 75.81 95 ASN A O 1
ATOM 680 N N . GLY A 1 96 ? 10.407 5.794 -6.144 1.00 83.44 96 GLY A N 1
ATOM 681 C CA . GLY A 1 96 ? 10.006 5.282 -4.846 1.00 83.44 96 GLY A CA 1
ATOM 682 C C . GLY A 1 96 ? 8.646 4.611 -4.861 1.00 83.44 96 GLY A C 1
ATOM 683 O O . GLY A 1 96 ? 7.844 4.824 -5.769 1.00 83.44 96 GLY A O 1
ATOM 684 N N . LEU A 1 97 ? 8.408 3.797 -3.837 1.00 90.94 97 LEU A N 1
ATOM 685 C CA . LEU A 1 97 ? 7.136 3.150 -3.546 1.00 90.94 97 LEU A CA 1
ATOM 686 C C . LEU A 1 97 ? 6.654 3.627 -2.173 1.00 90.94 97 LEU A C 1
ATOM 688 O O . LEU A 1 97 ? 7.375 3.536 -1.184 1.00 90.94 97 LEU A O 1
ATOM 692 N N . SER A 1 98 ? 5.415 4.092 -2.098 1.00 92.31 98 SER A N 1
ATOM 693 C CA . SER A 1 98 ? 4.694 4.288 -0.846 1.00 92.31 98 SER A CA 1
ATOM 694 C C . SER A 1 98 ? 3.696 3.152 -0.659 1.00 92.31 98 SER A C 1
ATOM 696 O O . SER A 1 98 ? 2.976 2.774 -1.589 1.00 92.31 98 SER A O 1
ATOM 698 N N . ILE A 1 99 ? 3.675 2.607 0.552 1.00 94.31 99 ILE A N 1
ATOM 699 C CA . ILE A 1 99 ? 2.715 1.608 0.999 1.00 94.31 99 ILE A CA 1
ATOM 700 C C . ILE A 1 99 ? 1.995 2.180 2.211 1.00 94.31 99 ILE A C 1
ATOM 702 O O . ILE A 1 99 ? 2.607 2.396 3.255 1.00 94.31 99 ILE A O 1
ATOM 706 N N . LYS A 1 100 ? 0.693 2.413 2.080 1.00 95.25 100 LYS A N 1
ATOM 707 C CA . LYS A 1 100 ? -0.138 2.951 3.156 1.00 95.25 100 LYS A CA 1
ATOM 708 C C . LYS A 1 100 ? -1.015 1.866 3.734 1.00 95.25 100 LYS A C 1
ATOM 710 O O . LYS A 1 100 ? -1.711 1.165 2.998 1.00 95.25 100 LYS A O 1
ATOM 715 N N . PHE A 1 101 ? -1.015 1.780 5.055 1.00 95.25 101 PHE A N 1
ATOM 716 C CA . PHE A 1 101 ? -1.889 0.912 5.820 1.00 95.25 101 PHE A CA 1
ATOM 717 C C . PHE A 1 101 ? -2.946 1.756 6.525 1.00 95.25 101 PHE A C 1
ATOM 719 O O . PHE A 1 101 ? -2.645 2.523 7.441 1.00 95.25 101 PHE A O 1
ATOM 726 N N . VAL A 1 102 ? -4.197 1.593 6.112 1.00 95.62 102 VAL A N 1
ATOM 727 C CA . VAL A 1 102 ? -5.370 2.182 6.763 1.00 95.62 102 VAL A CA 1
ATOM 728 C C . VAL A 1 102 ? -6.115 1.055 7.466 1.00 95.62 102 VAL A C 1
ATOM 730 O O . VAL A 1 102 ? -6.428 0.054 6.831 1.00 95.62 102 VAL A O 1
ATOM 733 N N . SER A 1 103 ? -6.419 1.197 8.756 1.00 95.62 103 SER A N 1
ATOM 734 C CA . SER A 1 103 ? -7.222 0.211 9.489 1.00 95.62 103 SER A CA 1
ATOM 735 C C . SER A 1 103 ? -8.486 0.827 10.075 1.00 95.62 103 SER A C 1
ATOM 737 O O . SER A 1 103 ? -8.508 2.018 10.397 1.00 95.62 103 SER A O 1
ATOM 739 N N . THR A 1 104 ? -9.535 0.020 10.255 1.00 96.00 104 THR A N 1
ATOM 740 C CA . THR A 1 104 ? -10.769 0.444 10.943 1.00 96.00 104 THR A CA 1
ATOM 741 C C . THR A 1 104 ? -10.449 1.040 12.316 1.00 96.00 104 THR A C 1
ATOM 743 O O . THR A 1 104 ? -10.919 2.126 12.647 1.00 96.00 104 THR A O 1
ATOM 746 N N . GLU A 1 105 ? -9.593 0.373 13.095 1.00 94.19 105 GLU A N 1
ATOM 747 C CA . GLU A 1 105 ? -9.152 0.853 14.409 1.00 94.19 105 GLU A CA 1
ATOM 748 C C . GLU A 1 105 ? -8.550 2.259 14.328 1.00 94.19 105 GLU A C 1
ATOM 750 O O . GLU A 1 105 ?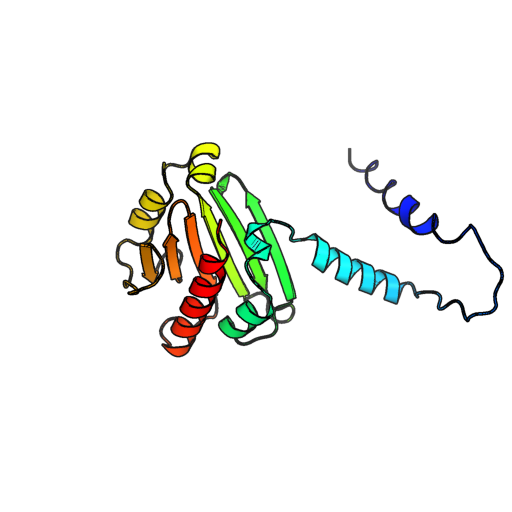 -8.882 3.133 15.133 1.00 94.19 105 GLU A O 1
ATOM 755 N N . ARG A 1 106 ? -7.676 2.486 13.343 1.00 92.88 106 ARG A N 1
ATOM 756 C CA . ARG A 1 106 ? -6.985 3.759 13.178 1.00 92.88 106 ARG A CA 1
ATOM 757 C C . ARG A 1 106 ? -7.946 4.859 12.759 1.00 92.88 106 ARG A C 1
ATOM 759 O O . ARG A 1 106 ? -7.988 5.883 13.429 1.00 92.88 106 ARG A O 1
ATOM 766 N N . LEU A 1 107 ? -8.777 4.607 11.749 1.00 95.56 107 LEU A N 1
ATOM 767 C CA . LEU A 1 107 ? -9.808 5.538 11.285 1.00 95.56 107 LEU A CA 1
ATOM 768 C C . LEU A 1 107 ? -10.723 6.011 12.429 1.00 95.56 107 LEU A C 1
ATOM 770 O O . LEU A 1 107 ? -11.007 7.205 12.540 1.00 95.56 107 LEU A O 1
ATOM 774 N N . VAL A 1 108 ? -11.133 5.088 13.307 1.00 93.94 108 VAL A N 1
ATOM 775 C CA . VAL A 1 108 ? -11.958 5.390 14.487 1.00 93.94 108 VAL A CA 1
ATOM 776 C C . VAL A 1 108 ? -11.188 6.221 15.516 1.00 93.94 108 VAL A C 1
ATOM 778 O O . VAL A 1 108 ? -11.727 7.198 16.037 1.00 93.94 108 VAL A O 1
ATOM 781 N N . LYS A 1 109 ? -9.929 5.867 15.809 1.00 92.25 109 LYS A N 1
ATOM 782 C CA . LYS A 1 109 ? -9.088 6.589 16.781 1.00 92.25 109 LYS A CA 1
ATOM 783 C C . LYS A 1 109 ? -8.771 8.017 16.346 1.00 92.25 109 LYS A C 1
ATOM 785 O O . LYS A 1 109 ? -8.754 8.911 17.184 1.00 92.25 109 LYS A O 1
ATOM 790 N N . THR A 1 110 ? -8.550 8.237 15.054 1.00 90.50 110 THR A N 1
ATOM 791 C CA . THR A 1 110 ? -8.107 9.524 14.504 1.00 90.50 110 THR A CA 1
ATOM 792 C C . THR A 1 110 ? -9.264 10.421 14.059 1.00 90.50 110 THR A C 1
ATOM 794 O O . THR A 1 110 ? -9.055 11.336 13.266 1.00 90.50 110 THR A O 1
ATOM 797 N N . ALA A 1 111 ? -10.490 10.146 14.527 1.00 85.38 111 ALA A N 1
ATOM 798 C CA . ALA A 1 111 ? -11.708 10.886 14.185 1.00 85.38 111 ALA A CA 1
ATOM 799 C C . ALA A 1 111 ? -11.889 11.098 12.668 1.00 85.38 111 ALA A C 1
ATOM 801 O O . ALA A 1 111 ? -12.328 12.159 12.217 1.00 85.38 111 ALA A O 1
ATOM 802 N N . SER A 1 112 ? -11.523 10.087 11.876 1.00 91.75 112 SER A N 1
ATOM 803 C CA . SER A 1 112 ? -11.661 10.152 10.429 1.00 91.75 112 SER A CA 1
ATOM 804 C C . SER A 1 112 ? -13.133 10.246 10.022 1.00 91.75 112 SER A C 1
ATOM 806 O O . SER A 1 112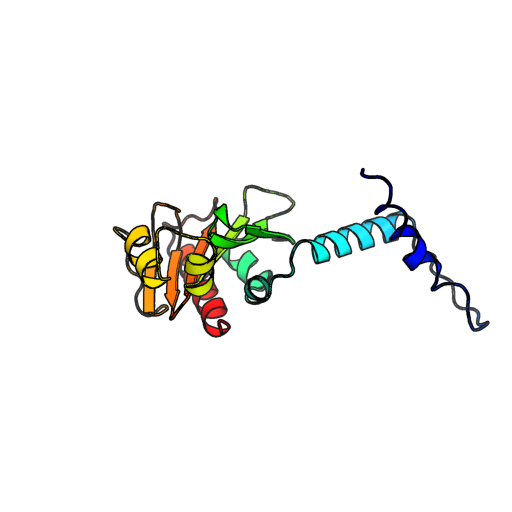 ? -14.028 9.773 10.723 1.00 91.75 112 SER A O 1
ATOM 808 N N . ARG A 1 113 ? -13.402 10.815 8.840 1.00 93.75 113 ARG A N 1
ATOM 809 C CA . ARG A 1 113 ? -14.762 10.823 8.271 1.00 93.75 113 ARG A CA 1
ATOM 810 C C . ARG A 1 113 ? -15.268 9.422 7.913 1.00 93.75 113 ARG A C 1
ATOM 812 O O . ARG A 1 113 ? -16.471 9.233 7.763 1.00 93.75 113 ARG A O 1
ATOM 819 N N . TRP A 1 114 ? -14.358 8.464 7.737 1.00 95.38 114 TRP A N 1
ATOM 820 C CA . TRP A 1 114 ? -14.692 7.066 7.496 1.00 95.38 114 TRP A CA 1
ATOM 821 C C . TRP A 1 114 ? -14.668 6.301 8.811 1.00 95.38 114 TRP A C 1
ATOM 823 O O . TRP A 1 114 ? -13.704 6.381 9.561 1.00 95.38 114 TRP A O 1
ATOM 833 N N . SER A 1 115 ? -15.718 5.530 9.073 1.00 93.94 115 SER A N 1
ATOM 834 C CA . SER A 1 115 ? -15.837 4.712 10.284 1.00 93.94 115 SER A CA 1
ATOM 835 C C . SER A 1 115 ? -15.287 3.290 10.127 1.00 93.94 115 SER A C 1
ATOM 837 O O . SER A 1 115 ? -15.264 2.546 11.102 1.00 93.94 115 SER A O 1
ATOM 839 N N . SER A 1 116 ? -14.877 2.890 8.918 1.00 96.88 116 SER A N 1
ATOM 840 C CA . SER A 1 116 ? -14.330 1.559 8.630 1.00 96.88 116 SER A CA 1
ATOM 841 C C . SER A 1 116 ? -13.397 1.560 7.421 1.00 96.88 116 SER A C 1
ATOM 843 O O . SER A 1 116 ? -13.504 2.419 6.539 1.00 96.88 116 SER A O 1
ATOM 845 N N . ALA A 1 117 ? -12.521 0.555 7.364 1.00 96.50 117 ALA A N 1
ATOM 846 C CA . ALA A 1 117 ? -11.670 0.268 6.214 1.00 96.50 117 ALA A CA 1
ATOM 847 C C . ALA A 1 117 ? -12.489 0.049 4.924 1.00 96.50 117 ALA A C 1
ATOM 849 O O . ALA A 1 117 ? -12.156 0.624 3.889 1.00 96.50 117 ALA A O 1
ATOM 850 N N . SER A 1 118 ? -13.611 -0.679 4.993 1.00 97.38 118 SER A N 1
ATOM 851 C CA . SER A 1 118 ? -14.516 -0.869 3.844 1.00 97.38 118 SER A CA 1
ATOM 852 C C . SER A 1 118 ? -15.060 0.458 3.315 1.00 97.38 118 SER A C 1
ATOM 854 O O . SER A 1 118 ? -14.986 0.718 2.119 1.00 97.38 118 SER A O 1
ATOM 856 N N . ALA A 1 119 ? -15.533 1.350 4.194 1.00 96.94 119 ALA A N 1
ATOM 857 C CA . ALA A 1 119 ? -16.048 2.658 3.779 1.00 96.94 119 ALA A CA 1
ATOM 858 C C . ALA A 1 119 ? -14.959 3.546 3.152 1.00 96.94 119 ALA A C 1
ATOM 860 O O . ALA A 1 119 ? -15.231 4.303 2.218 1.00 96.94 119 ALA A O 1
ATOM 861 N N . TYR A 1 120 ? -13.722 3.456 3.652 1.00 95.94 120 TYR A N 1
ATOM 862 C CA . TYR A 1 120 ? -12.571 4.109 3.031 1.00 95.94 120 TYR A CA 1
ATOM 863 C C . TYR A 1 120 ? -12.317 3.551 1.622 1.00 95.94 120 TYR A C 1
ATOM 865 O O . TYR A 1 120 ? -12.176 4.322 0.670 1.00 95.94 120 TYR A O 1
ATOM 873 N N . PHE A 1 121 ? -12.308 2.222 1.472 1.00 96.88 121 PHE A N 1
ATOM 874 C CA . PHE A 1 121 ? -12.108 1.548 0.189 1.00 96.88 121 PHE A CA 1
ATOM 875 C C . PHE A 1 121 ? -13.204 1.873 -0.829 1.00 96.88 121 PHE A C 1
ATOM 877 O O . PHE A 1 121 ? -12.895 2.163 -1.978 1.00 96.88 121 PHE A O 1
ATOM 884 N N . GLU A 1 122 ? -14.474 1.854 -0.434 1.00 95.75 122 GLU A N 1
ATOM 885 C CA . GLU A 1 122 ? -15.607 2.125 -1.328 1.00 95.75 122 GLU A CA 1
ATOM 886 C C . GLU A 1 122 ? -15.580 3.542 -1.910 1.00 95.75 122 GLU A C 1
ATOM 888 O O . GLU A 1 122 ? -15.984 3.757 -3.055 1.00 95.75 122 GLU A O 1
ATOM 893 N N . GLU A 1 123 ? -15.109 4.518 -1.131 1.00 94.44 123 GLU A N 1
ATOM 894 C CA . GLU A 1 123 ? -14.982 5.898 -1.590 1.00 94.44 123 GLU A CA 1
ATOM 895 C C . GLU A 1 123 ? -13.794 6.056 -2.544 1.00 94.44 123 GLU A C 1
ATOM 897 O O . GLU A 1 123 ? -13.971 6.524 -3.667 1.00 94.44 123 GLU A O 1
ATOM 902 N N . TRP A 1 124 ? -12.596 5.632 -2.130 1.00 93.94 124 TRP A N 1
ATOM 903 C CA . TRP A 1 124 ? -11.375 5.826 -2.921 1.00 93.94 124 TRP A CA 1
ATOM 904 C C . TRP A 1 124 ? -11.231 4.850 -4.090 1.00 93.94 124 TRP A C 1
ATOM 906 O O . TRP A 1 124 ? -10.598 5.172 -5.089 1.00 93.94 124 TRP A O 1
ATOM 916 N N . GLY A 1 125 ? -11.841 3.673 -3.994 1.00 93.88 125 GLY A N 1
ATOM 917 C CA . GLY A 1 125 ? -11.913 2.678 -5.061 1.00 93.88 125 GLY A CA 1
ATOM 918 C C . GLY A 1 125 ? -12.925 3.027 -6.153 1.00 93.88 125 GLY A C 1
ATOM 919 O O . GLY A 1 125 ? -12.935 2.391 -7.211 1.00 93.88 125 GLY A O 1
ATOM 920 N N . ARG A 1 126 ? -13.795 4.021 -5.926 1.00 92.81 126 ARG A N 1
ATOM 921 C CA . ARG A 1 126 ? -14.867 4.376 -6.859 1.00 92.81 126 ARG A CA 1
ATOM 922 C C . ARG A 1 126 ? -14.301 4.834 -8.200 1.00 92.81 126 ARG A C 1
ATOM 924 O O . ARG A 1 126 ? -13.493 5.750 -8.271 1.00 92.81 126 ARG A O 1
ATOM 931 N N . GLY A 1 127 ? -14.786 4.221 -9.280 1.00 89.88 127 GLY A N 1
ATOM 932 C CA . GLY A 1 127 ? -14.335 4.527 -10.641 1.00 89.88 127 GLY A CA 1
ATOM 933 C C . GLY A 1 127 ? -13.003 3.874 -11.022 1.00 89.88 127 GLY A C 1
ATOM 934 O O . GLY A 1 127 ? -12.575 4.019 -12.163 1.00 89.88 127 GLY A O 1
ATOM 935 N N . GLY A 1 128 ? -12.373 3.127 -10.109 1.00 93.50 128 GLY A N 1
ATOM 936 C CA . GLY A 1 128 ? -11.178 2.345 -10.399 1.00 93.50 128 GLY A CA 1
ATOM 937 C C . GLY A 1 128 ? -11.451 1.094 -11.242 1.00 93.50 128 GLY A C 1
ATOM 938 O O . GLY A 1 128 ? -12.581 0.616 -11.366 1.00 93.50 128 GLY A O 1
ATOM 939 N N . THR A 1 129 ? -10.387 0.524 -11.807 1.00 95.12 129 THR A N 1
ATOM 940 C CA . THR A 1 129 ? -10.438 -0.759 -12.523 1.00 95.12 129 THR A CA 1
ATOM 941 C C . THR A 1 129 ? -10.297 -1.914 -11.536 1.00 95.12 129 THR A C 1
ATOM 943 O O . THR A 1 129 ? -9.240 -2.075 -10.929 1.00 95.12 129 THR A O 1
ATOM 946 N N . VAL A 1 130 ? -11.343 -2.729 -11.400 1.00 95.44 130 VAL A N 1
ATOM 947 C CA . VAL A 1 130 ? -11.388 -3.860 -10.458 1.00 95.44 130 VAL A CA 1
ATOM 948 C C . VAL A 1 130 ? -10.322 -4.915 -10.779 1.00 95.44 130 VAL A C 1
ATOM 950 O O . VAL A 1 130 ? -10.128 -5.283 -11.937 1.00 95.44 130 VAL A O 1
ATOM 953 N N . VAL A 1 131 ? -9.680 -5.440 -9.733 1.00 96.25 131 VAL A N 1
ATOM 954 C CA . VAL A 1 131 ? -8.747 -6.573 -9.784 1.00 96.25 131 VAL A CA 1
ATOM 955 C C . VAL A 1 131 ? -9.412 -7.789 -9.147 1.00 96.25 131 VAL A C 1
ATOM 957 O O . VAL A 1 131 ? -9.801 -7.763 -7.980 1.00 96.25 131 VAL A O 1
ATOM 960 N N . ALA A 1 132 ? -9.554 -8.871 -9.911 1.00 94.12 132 ALA A N 1
ATOM 961 C CA . ALA A 1 132 ? -10.181 -10.095 -9.424 1.00 94.12 132 ALA A CA 1
ATOM 962 C C . ALA A 1 132 ? -9.202 -10.953 -8.601 1.00 94.12 132 ALA A C 1
ATOM 964 O O . ALA A 1 132 ? -8.038 -11.110 -8.963 1.00 94.12 132 ALA A O 1
ATOM 965 N N . GLY A 1 133 ? -9.701 -11.572 -7.526 1.00 93.56 133 GLY A N 1
ATOM 966 C CA . GLY A 1 133 ? -8.949 -12.565 -6.749 1.00 93.56 133 GLY A CA 1
ATOM 967 C C . GLY A 1 133 ? -7.868 -11.993 -5.825 1.00 93.56 133 GLY A C 1
ATOM 968 O O . GLY A 1 133 ? -6.958 -12.726 -5.440 1.00 93.56 133 GLY A O 1
ATOM 969 N N . LEU A 1 134 ? -7.953 -10.707 -5.473 1.00 95.94 134 LEU A N 1
ATOM 970 C CA . LEU A 1 134 ? -7.038 -10.036 -4.552 1.00 95.94 134 LEU A CA 1
ATOM 971 C C . LEU A 1 134 ? -7.814 -9.378 -3.402 1.00 95.94 134 LEU A C 1
ATOM 973 O O . LEU A 1 134 ? -8.660 -8.523 -3.644 1.00 95.94 134 LEU A O 1
ATOM 977 N N . GLY A 1 135 ? -7.494 -9.766 -2.163 1.00 94.38 135 GLY A N 1
ATOM 978 C CA . GLY A 1 135 ? -8.214 -9.296 -0.973 1.00 94.38 135 GLY A CA 1
ATOM 979 C C . GLY A 1 135 ? -9.700 -9.677 -0.983 1.00 94.38 135 GLY A C 1
ATOM 980 O O . GLY A 1 135 ? -10.104 -10.611 -1.676 1.00 94.38 135 GLY A O 1
ATOM 981 N N . ASP A 1 136 ? -10.493 -8.932 -0.218 1.00 95.94 136 ASP A N 1
ATOM 982 C CA . ASP A 1 136 ? -11.961 -8.937 -0.304 1.00 95.94 136 ASP A CA 1
ATOM 983 C C . ASP A 1 136 ? -12.450 -7.993 -1.415 1.00 95.94 136 ASP A C 1
ATOM 985 O O . ASP A 1 136 ? -13.555 -8.135 -1.937 1.00 95.94 136 ASP A O 1
ATOM 989 N N . GLY A 1 137 ? -11.600 -7.040 -1.807 1.00 96.88 137 GLY A N 1
ATOM 990 C CA . GLY A 1 137 ? -11.778 -6.187 -2.972 1.00 96.88 137 GLY A CA 1
ATOM 991 C C . GLY A 1 137 ? -10.471 -5.491 -3.336 1.00 96.88 137 GLY A C 1
ATOM 992 O O . GLY A 1 137 ? -9.682 -5.143 -2.462 1.00 96.88 137 GLY A O 1
ATOM 993 N N . ALA A 1 138 ? -10.237 -5.269 -4.625 1.00 97.88 138 ALA A N 1
ATOM 994 C CA . ALA A 1 138 ? -9.071 -4.540 -5.102 1.00 97.88 138 ALA A CA 1
ATOM 995 C C . ALA A 1 138 ? -9.404 -3.735 -6.357 1.00 97.88 138 ALA A C 1
ATOM 997 O O . ALA A 1 138 ? -10.193 -4.172 -7.201 1.00 97.88 138 ALA A O 1
ATOM 998 N N . ALA A 1 139 ? -8.801 -2.557 -6.484 1.00 97.06 139 ALA A N 1
ATOM 999 C CA . ALA A 1 139 ? -8.996 -1.674 -7.621 1.00 97.06 139 ALA A CA 1
ATOM 1000 C C . ALA A 1 139 ? -7.737 -0.858 -7.920 1.00 97.06 139 ALA A C 1
ATOM 1002 O O . ALA A 1 139 ? -7.070 -0.348 -7.023 1.00 97.06 139 ALA A O 1
ATOM 1003 N N . TRP A 1 140 ? -7.453 -0.692 -9.205 1.00 95.56 140 TRP A N 1
ATOM 1004 C CA . TRP A 1 140 ? -6.515 0.309 -9.691 1.00 95.56 140 TRP A CA 1
ATOM 1005 C C . TRP A 1 140 ? -7.219 1.658 -9.782 1.00 95.56 140 TRP A C 1
ATOM 1007 O O . TRP A 1 140 ? -8.214 1.776 -10.498 1.00 95.56 140 TRP A O 1
ATOM 1017 N N . VAL A 1 141 ? -6.716 2.652 -9.059 1.00 92.94 141 VAL A N 1
ATOM 1018 C CA . VAL A 1 141 ? -7.351 3.964 -8.878 1.00 92.94 141 VAL A CA 1
ATOM 1019 C C . VAL A 1 141 ? -6.468 5.074 -9.439 1.00 92.94 141 VAL A C 1
ATOM 1021 O O . VAL A 1 141 ? -5.243 4.985 -9.379 1.00 92.94 141 VAL A O 1
ATOM 1024 N N . GLU A 1 142 ? -7.082 6.131 -9.972 1.00 85.50 142 GLU A N 1
ATOM 1025 C CA . GLU A 1 142 ? -6.356 7.298 -10.503 1.00 85.50 142 GLU A CA 1
ATOM 1026 C C . GLU A 1 142 ? -5.988 8.307 -9.410 1.00 85.50 142 GLU A C 1
ATOM 1028 O O . GLU A 1 142 ? -4.933 8.928 -9.470 1.00 85.50 142 GLU A O 1
ATOM 1033 N N . LEU A 1 143 ? -6.830 8.446 -8.381 1.00 78.06 143 LEU A N 1
ATOM 1034 C CA . LEU A 1 143 ? -6.592 9.298 -7.217 1.00 78.06 143 LEU A CA 1
ATOM 1035 C C . LEU A 1 143 ? -6.926 8.494 -5.956 1.00 78.06 143 LEU A C 1
ATOM 1037 O O . LEU A 1 143 ? -8.065 8.046 -5.830 1.00 78.06 143 LEU A O 1
ATOM 1041 N N . PRO A 1 144 ? -5.974 8.278 -5.032 1.00 68.81 144 PRO A N 1
ATOM 1042 C CA . PRO A 1 144 ? -4.618 8.851 -4.953 1.00 68.81 144 PRO A CA 1
ATOM 1043 C C . PRO A 1 144 ? -3.570 8.277 -5.932 1.00 68.81 144 PRO A C 1
ATOM 1045 O O . PRO A 1 144 ? -2.406 8.653 -5.840 1.00 68.81 144 PRO A O 1
ATOM 1048 N N . GLY A 1 145 ? -3.964 7.405 -6.864 1.00 86.69 145 GLY A N 1
ATOM 1049 C CA . GLY A 1 145 ? -3.066 6.805 -7.851 1.00 86.69 145 GLY A CA 1
ATOM 1050 C C . GLY A 1 145 ? -2.438 5.513 -7.335 1.00 86.69 145 GLY A C 1
ATOM 1051 O O . GLY A 1 145 ? -1.790 5.508 -6.293 1.00 86.69 145 GLY A O 1
ATOM 1052 N N . GLY A 1 146 ? -2.633 4.399 -8.041 1.00 93.44 146 GLY A N 1
ATOM 1053 C CA . GLY A 1 146 ? -2.012 3.110 -7.711 1.00 93.44 146 GLY A CA 1
ATOM 1054 C C . GLY A 1 146 ? -3.013 1.989 -7.435 1.00 93.44 146 GLY A C 1
ATOM 1055 O O . GLY A 1 146 ? -4.138 2.012 -7.937 1.00 93.44 146 GLY A O 1
ATOM 1056 N N . LEU A 1 147 ? -2.586 0.981 -6.674 1.00 97.19 147 LEU A N 1
ATOM 1057 C CA . LEU A 1 147 ? -3.384 -0.198 -6.338 1.00 97.19 147 LEU A CA 1
ATOM 1058 C C . LEU A 1 147 ? -3.950 -0.061 -4.924 1.00 97.19 147 LEU A C 1
ATOM 1060 O O . LEU A 1 147 ? -3.200 0.044 -3.955 1.00 97.19 147 LEU A O 1
ATOM 1064 N N . LEU A 1 148 ? -5.273 -0.095 -4.810 1.00 97.25 148 LEU A N 1
ATOM 1065 C CA . LEU A 1 148 ? -5.995 -0.112 -3.546 1.00 97.25 148 LEU A CA 1
ATOM 1066 C C . LEU A 1 148 ? -6.531 -1.522 -3.292 1.00 97.25 148 LEU A C 1
ATOM 1068 O O . LEU A 1 148 ? -7.165 -2.105 -4.173 1.00 97.25 148 LEU A O 1
ATOM 1072 N N . VAL A 1 149 ? -6.304 -2.071 -2.101 1.00 97.81 149 VAL A N 1
ATOM 1073 C CA . VAL A 1 149 ? -6.738 -3.422 -1.727 1.00 97.81 149 VAL A CA 1
ATOM 1074 C C . VAL A 1 149 ? -7.368 -3.410 -0.346 1.00 97.81 149 VAL A C 1
ATOM 1076 O O . VAL A 1 149 ? -6.742 -2.990 0.617 1.00 97.81 149 VAL A O 1
ATOM 1079 N N . HIS A 1 150 ? -8.588 -3.912 -0.241 1.00 97.00 150 HIS A N 1
ATOM 1080 C CA . HIS A 1 150 ? -9.312 -4.114 1.003 1.00 97.00 150 HIS A CA 1
ATOM 1081 C C . HIS A 1 150 ? -9.221 -5.574 1.452 1.00 97.00 150 HIS A C 1
ATOM 1083 O O . HIS A 1 150 ? -9.389 -6.493 0.642 1.00 97.00 150 HIS A O 1
ATOM 1089 N N . ARG A 1 151 ? -8.968 -5.794 2.744 1.00 95.88 151 ARG A N 1
ATOM 1090 C CA . ARG A 1 151 ? -9.024 -7.111 3.382 1.00 95.88 151 ARG A CA 1
ATOM 1091 C C . ARG A 1 151 ? -9.368 -6.978 4.863 1.00 95.88 151 ARG A C 1
ATOM 1093 O O . ARG A 1 151 ? -8.581 -6.422 5.629 1.00 95.88 151 ARG A O 1
ATOM 1100 N N . GLY A 1 152 ? -10.503 -7.540 5.267 1.00 94.75 152 GLY A N 1
ATOM 1101 C CA . GLY A 1 152 ? -11.006 -7.463 6.635 1.00 94.75 152 GLY A CA 1
ATOM 1102 C C . GLY A 1 152 ? -11.079 -6.016 7.121 1.00 94.75 152 GLY A C 1
ATOM 1103 O O . GLY A 1 152 ? -11.750 -5.186 6.522 1.00 94.75 152 GLY A O 1
ATOM 1104 N N . ASP A 1 153 ? -10.348 -5.706 8.189 1.00 95.94 153 ASP A N 1
ATOM 1105 C CA . ASP A 1 153 ? -10.294 -4.364 8.779 1.00 95.94 153 ASP A CA 1
ATOM 1106 C C . ASP A 1 153 ? -9.164 -3.477 8.240 1.00 95.94 153 ASP A C 1
ATOM 1108 O O . ASP A 1 153 ? -8.840 -2.458 8.855 1.00 95.94 153 ASP A O 1
ATOM 1112 N N . HIS A 1 154 ? -8.564 -3.833 7.102 1.00 96.44 154 HIS A N 1
ATOM 1113 C CA . HIS A 1 154 ? -7.435 -3.116 6.518 1.00 96.44 154 HIS A CA 1
ATOM 1114 C C . HIS A 1 154 ? -7.685 -2.7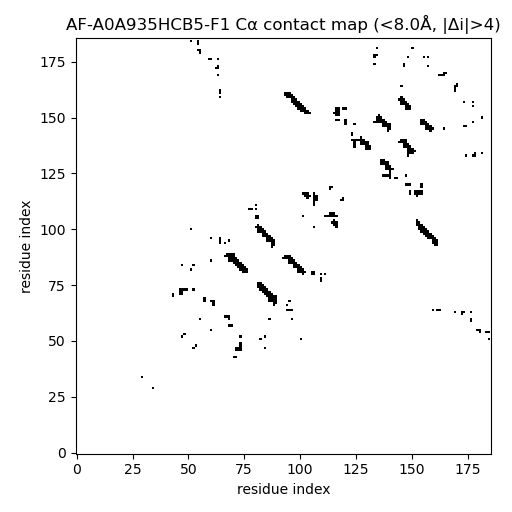10 5.061 1.00 96.44 154 HIS A C 1
ATOM 11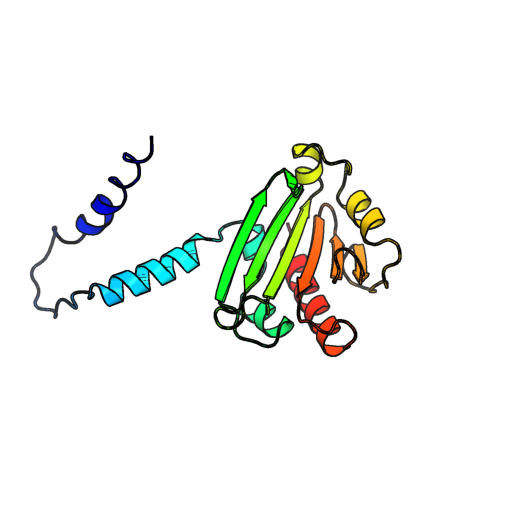16 O O . HIS A 1 154 ? -8.280 -3.444 4.270 1.00 96.44 154 HIS A O 1
ATOM 1122 N N . VAL A 1 155 ? -7.149 -1.548 4.691 1.00 97.06 155 VAL A N 1
ATOM 1123 C CA . VAL A 1 155 ? -6.908 -1.134 3.310 1.00 97.06 155 VAL A CA 1
ATOM 1124 C C . VAL A 1 155 ? -5.415 -0.904 3.124 1.00 97.06 155 VAL A C 1
ATOM 1126 O O . VAL A 1 155 ? -4.785 -0.158 3.872 1.00 97.06 155 VAL A O 1
ATOM 1129 N N . LEU A 1 156 ? -4.872 -1.549 2.100 1.00 97.12 156 LEU A N 1
ATOM 1130 C CA . LEU A 1 156 ? -3.525 -1.365 1.597 1.00 97.12 156 LEU A CA 1
ATOM 1131 C C . LEU A 1 156 ? -3.590 -0.473 0.355 1.00 97.12 156 LEU A C 1
ATOM 1133 O O . LEU A 1 156 ? -4.293 -0.798 -0.602 1.00 97.12 156 LEU A O 1
ATOM 1137 N N . HIS A 1 157 ? -2.852 0.632 0.349 1.00 96.38 157 HIS A N 1
ATOM 1138 C CA . HIS A 1 157 ? -2.654 1.458 -0.843 1.00 96.38 157 HIS A CA 1
ATOM 1139 C C . HIS A 1 157 ? -1.188 1.399 -1.255 1.00 96.38 157 HIS A C 1
ATOM 1141 O O . HIS A 1 157 ? -0.314 1.768 -0.478 1.00 96.38 157 HIS A O 1
ATOM 1147 N N . LEU A 1 158 ? -0.922 0.914 -2.466 1.00 96.00 158 LEU A N 1
ATOM 1148 C CA . LEU A 1 158 ? 0.410 0.852 -3.052 1.00 96.00 158 LEU A CA 1
ATOM 1149 C C . LEU A 1 158 ? 0.494 1.869 -4.189 1.00 96.00 158 LEU A C 1
ATOM 1151 O O . LEU A 1 158 ? -0.279 1.792 -5.148 1.00 96.00 158 LEU A O 1
ATOM 1155 N N . SER A 1 159 ? 1.463 2.773 -4.127 1.00 93.00 159 SER A N 1
ATOM 1156 C CA . SER A 1 159 ? 1.696 3.787 -5.159 1.00 93.00 159 SER A CA 1
ATOM 1157 C C . SER A 1 159 ? 3.186 3.968 -5.408 1.00 93.00 159 SER A C 1
ATOM 1159 O O . SER A 1 159 ? 3.938 4.129 -4.452 1.00 93.00 159 SER A O 1
ATOM 1161 N N . ALA A 1 160 ? 3.614 3.991 -6.669 1.00 88.12 160 ALA A N 1
ATOM 1162 C CA . ALA A 1 160 ? 4.972 4.393 -7.030 1.00 88.12 160 ALA A CA 1
ATOM 1163 C C . ALA A 1 160 ? 4.929 5.479 -8.101 1.00 88.12 160 ALA A C 1
ATOM 1165 O O . ALA A 1 160 ? 4.280 5.302 -9.132 1.00 88.12 160 ALA A O 1
ATOM 1166 N N . ASP A 1 161 ? 5.651 6.573 -7.870 1.00 80.25 161 ASP A N 1
ATOM 1167 C CA . ASP A 1 161 ? 5.546 7.796 -8.675 1.00 80.25 161 ASP A CA 1
ATOM 1168 C C . ASP A 1 161 ? 6.024 7.617 -10.126 1.00 80.25 161 ASP A C 1
ATOM 1170 O O . ASP A 1 161 ? 5.512 8.263 -11.039 1.00 80.25 161 ASP A O 1
ATOM 1174 N N . LYS A 1 162 ? 6.992 6.721 -10.358 1.00 79.94 162 LYS A N 1
ATOM 1175 C CA . LYS A 1 162 ? 7.548 6.423 -11.692 1.00 79.94 162 LYS A CA 1
ATOM 1176 C C . LYS A 1 162 ? 7.045 5.123 -12.309 1.00 79.94 162 LYS A C 1
ATOM 1178 O O . LYS A 1 162 ? 7.440 4.792 -13.428 1.00 79.94 162 LYS A O 1
ATOM 1183 N N . ALA A 1 163 ? 6.201 4.370 -11.607 1.00 81.06 163 ALA A N 1
ATOM 1184 C CA . ALA A 1 163 ? 5.691 3.122 -12.147 1.00 81.06 163 ALA A CA 1
ATOM 1185 C C . ALA A 1 163 ? 4.694 3.399 -13.276 1.00 81.06 163 ALA A C 1
ATOM 1187 O O . ALA A 1 163 ? 3.649 4.013 -13.069 1.00 81.06 163 ALA A O 1
ATOM 1188 N N . ASP A 1 164 ? 4.990 2.886 -14.470 1.00 84.75 164 ASP A N 1
ATOM 1189 C CA . ASP A 1 164 ? 4.027 2.867 -15.565 1.00 84.75 164 ASP A CA 1
ATOM 1190 C C . ASP A 1 164 ? 2.942 1.819 -15.283 1.00 84.75 164 ASP A C 1
ATOM 1192 O O . ASP A 1 164 ? 3.042 0.658 -15.678 1.00 84.75 164 ASP A O 1
ATOM 1196 N N . VAL A 1 165 ? 1.887 2.228 -14.580 1.00 84.19 165 VAL A N 1
ATOM 1197 C CA . VAL A 1 165 ? 0.749 1.361 -14.242 1.00 84.19 165 VAL A CA 1
ATOM 1198 C C . VAL A 1 165 ? -0.122 1.003 -15.453 1.00 84.19 165 VAL A C 1
ATOM 1200 O O . VAL A 1 165 ? -1.042 0.199 -15.315 1.00 84.19 165 VAL A O 1
ATOM 1203 N N . SER A 1 166 ? 0.153 1.550 -16.644 1.00 85.50 166 SER A N 1
ATOM 1204 C CA . SER A 1 166 ? -0.463 1.067 -17.887 1.00 85.50 166 SER A CA 1
ATOM 1205 C C . SER A 1 166 ? 0.187 -0.231 -18.384 1.00 85.50 166 SER A C 1
ATOM 1207 O O . SER A 1 166 ? -0.448 -1.013 -19.095 1.00 85.50 166 SER A O 1
ATOM 1209 N N . ASN A 1 167 ? 1.417 -0.514 -17.946 1.00 89.62 167 ASN A N 1
ATOM 1210 C CA . ASN A 1 167 ? 2.147 -1.729 -18.267 1.00 89.62 167 ASN A CA 1
ATOM 1211 C C . ASN A 1 167 ? 1.665 -2.916 -17.407 1.00 89.62 167 ASN A C 1
ATOM 1213 O O . ASN A 1 167 ? 1.697 -2.880 -16.174 1.00 89.62 167 ASN A O 1
ATOM 1217 N N . ALA A 1 168 ? 1.255 -4.003 -18.065 1.00 91.81 168 ALA A N 1
ATOM 1218 C CA . ALA A 1 168 ? 0.741 -5.203 -17.405 1.00 91.81 168 ALA A CA 1
ATOM 1219 C C . ALA A 1 168 ? 1.766 -5.881 -16.474 1.00 91.81 168 ALA A C 1
ATOM 1221 O O . ALA A 1 168 ? 1.386 -6.349 -15.402 1.00 91.81 168 ALA A O 1
ATOM 1222 N N . ASP A 1 169 ? 3.054 -5.875 -16.824 1.00 91.56 169 ASP A N 1
ATOM 1223 C CA . ASP A 1 169 ? 4.113 -6.479 -16.005 1.00 91.56 169 ASP A CA 1
ATOM 1224 C C . ASP A 1 169 ? 4.388 -5.650 -14.745 1.00 91.56 169 ASP A C 1
ATOM 1226 O O . ASP A 1 169 ? 4.701 -6.185 -13.681 1.00 91.56 169 ASP A O 1
ATOM 1230 N N . VAL A 1 170 ? 4.255 -4.323 -14.832 1.00 89.75 170 VAL A N 1
ATOM 1231 C CA . VAL A 1 170 ? 4.305 -3.444 -13.654 1.00 89.75 170 VAL A CA 1
ATOM 1232 C C . VAL A 1 170 ? 3.115 -3.747 -12.743 1.00 89.75 170 VAL A C 1
ATOM 1234 O O . VAL A 1 170 ? 3.319 -4.026 -11.562 1.00 89.75 170 VAL A O 1
ATOM 1237 N N . ARG A 1 171 ? 1.888 -3.796 -13.282 1.00 92.81 171 ARG A N 1
ATOM 1238 C CA . ARG A 1 171 ? 0.688 -4.127 -12.490 1.00 92.81 171 ARG A CA 1
ATOM 1239 C C . ARG A 1 171 ? 0.792 -5.496 -11.819 1.00 92.81 171 ARG A C 1
ATOM 1241 O O . ARG A 1 171 ? 0.493 -5.612 -10.635 1.00 92.81 171 ARG A O 1
ATOM 1248 N N . ALA A 1 172 ? 1.290 -6.506 -12.530 1.00 94.25 172 ALA A N 1
ATOM 1249 C CA . ALA A 1 172 ? 1.480 -7.847 -11.984 1.00 94.25 172 ALA A CA 1
ATOM 1250 C C . ALA A 1 172 ? 2.441 -7.862 -10.783 1.00 94.25 172 ALA A C 1
ATOM 1252 O O . ALA A 1 172 ? 2.211 -8.591 -9.815 1.00 94.25 172 ALA A O 1
ATOM 1253 N N . ARG A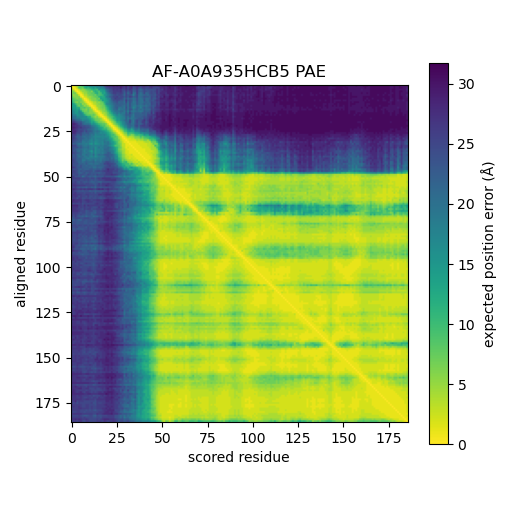 1 173 ? 3.495 -7.036 -10.801 1.00 93.88 173 ARG A N 1
ATOM 1254 C CA . ARG A 1 173 ? 4.429 -6.903 -9.673 1.00 93.88 173 ARG A CA 1
ATOM 1255 C C . ARG A 1 173 ? 3.784 -6.233 -8.463 1.00 93.88 173 ARG A C 1
ATOM 1257 O O . ARG A 1 173 ? 3.937 -6.735 -7.355 1.00 93.88 173 ARG A O 1
ATOM 1264 N N . PHE A 1 174 ? 2.998 -5.176 -8.668 1.00 95.56 174 PHE A N 1
ATOM 1265 C CA . PHE A 1 174 ? 2.196 -4.562 -7.601 1.00 95.56 174 PHE A CA 1
ATOM 1266 C C . PHE A 1 174 ? 1.203 -5.545 -6.980 1.00 95.56 174 PHE A C 1
ATOM 1268 O O . PHE A 1 174 ? 1.105 -5.642 -5.761 1.00 95.56 174 PHE A O 1
ATOM 1275 N N . GLU A 1 175 ? 0.474 -6.294 -7.807 1.00 96.56 175 GLU A N 1
ATOM 1276 C CA . GLU A 1 175 ? -0.483 -7.294 -7.330 1.00 96.56 175 GLU A CA 1
ATOM 1277 C C . GLU A 1 175 ? 0.218 -8.442 -6.594 1.00 96.56 175 GLU A C 1
ATOM 1279 O O . GLU A 1 175 ? -0.309 -8.952 -5.607 1.00 96.56 175 GLU A O 1
ATOM 1284 N N . THR A 1 176 ? 1.423 -8.822 -7.028 1.00 96.00 176 THR A N 1
ATOM 1285 C CA . THR A 1 176 ? 2.264 -9.809 -6.335 1.00 96.00 176 THR A CA 1
ATOM 1286 C C . THR A 1 176 ? 2.686 -9.303 -4.959 1.00 96.00 176 THR A C 1
ATOM 1288 O O . THR A 1 176 ? 2.452 -10.000 -3.971 1.00 96.00 176 THR A O 1
ATOM 1291 N N . LEU A 1 177 ? 3.211 -8.076 -4.880 1.00 95.75 177 LEU A N 1
ATOM 1292 C CA . LEU A 1 177 ? 3.572 -7.441 -3.613 1.00 95.75 177 LEU A CA 1
ATOM 1293 C C . LEU A 1 177 ? 2.358 -7.342 -2.683 1.00 95.75 177 LEU A C 1
ATOM 1295 O O . LEU A 1 177 ? 2.427 -7.732 -1.521 1.00 95.75 177 LEU A O 1
ATOM 1299 N N . ALA A 1 178 ? 1.206 -6.913 -3.202 1.00 96.81 178 ALA A N 1
ATOM 1300 C CA . ALA A 1 178 ? -0.024 -6.869 -2.426 1.00 96.81 178 ALA A CA 1
ATOM 1301 C C . ALA A 1 178 ? -0.387 -8.253 -1.862 1.00 96.81 178 ALA A C 1
ATOM 1303 O O . ALA A 1 178 ? -0.675 -8.361 -0.675 1.00 96.81 178 ALA A O 1
ATOM 1304 N N . ARG A 1 179 ? -0.321 -9.336 -2.650 1.00 95.94 179 ARG A N 1
ATOM 1305 C CA . ARG A 1 179 ? -0.579 -10.700 -2.137 1.00 95.94 179 ARG A CA 1
ATOM 1306 C C . ARG A 1 179 ? 0.382 -11.094 -1.021 1.00 95.94 179 ARG A C 1
ATOM 1308 O O . ARG A 1 179 ? -0.063 -11.688 -0.040 1.00 95.94 179 ARG A O 1
ATOM 1315 N N . GLN A 1 180 ? 1.666 -10.773 -1.168 1.00 94.81 180 GLN A N 1
ATOM 1316 C CA . GLN A 1 180 ? 2.683 -11.062 -0.158 1.00 94.81 180 GLN A CA 1
ATOM 1317 C C . GLN A 1 180 ? 2.358 -10.338 1.152 1.00 94.81 180 GLN A C 1
ATOM 1319 O O . GLN A 1 180 ? 2.237 -10.988 2.190 1.00 94.81 180 GLN A O 1
ATOM 1324 N N . VAL A 1 181 ? 2.084 -9.035 1.095 1.00 94.62 181 VAL A N 1
ATOM 1325 C CA . VAL A 1 181 ? 1.734 -8.229 2.274 1.00 94.62 181 VAL A CA 1
ATOM 1326 C C . VAL A 1 181 ? 0.436 -8.710 2.920 1.00 94.62 181 VAL A C 1
ATOM 1328 O O . VAL A 1 181 ? 0.398 -8.952 4.123 1.00 94.62 181 VAL A O 1
ATOM 1331 N N . LEU A 1 182 ? -0.622 -8.928 2.132 1.00 93.50 182 LEU A N 1
ATOM 1332 C CA . LEU A 1 182 ? -1.915 -9.402 2.638 1.00 93.50 182 LEU A CA 1
ATOM 1333 C C . LEU A 1 182 ? -1.820 -10.764 3.333 1.00 93.50 182 LEU A C 1
ATOM 1335 O O . LEU A 1 182 ? -2.598 -11.031 4.244 1.00 93.50 182 LEU A O 1
ATOM 1339 N N . SER A 1 183 ? -0.902 -11.635 2.902 1.00 92.56 183 SER A N 1
ATOM 1340 C CA . SER A 1 183 ? -0.696 -12.947 3.529 1.00 92.56 183 SER A CA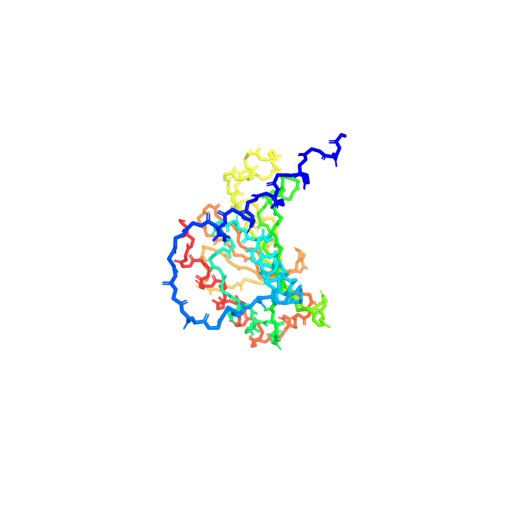 1
ATOM 1341 C C . SER A 1 183 ? -0.076 -12.863 4.927 1.00 92.56 183 SER A C 1
ATOM 1343 O O . SER A 1 183 ? -0.141 -13.834 5.679 1.00 92.56 183 SER A O 1
ATOM 1345 N N . ARG A 1 184 ? 0.511 -11.708 5.261 1.00 93.06 184 ARG A N 1
ATOM 1346 C CA . ARG A 1 184 ? 1.199 -11.427 6.525 1.00 93.06 184 ARG A CA 1
ATOM 1347 C C . ARG A 1 184 ? 0.414 -10.467 7.428 1.00 93.06 184 ARG A C 1
ATOM 1349 O O . ARG A 1 184 ? 0.840 -10.236 8.556 1.00 93.06 184 ARG A O 1
ATOM 1356 N N . LEU A 1 185 ? -0.695 -9.895 6.946 1.00 87.00 185 LEU A N 1
ATOM 1357 C CA . LEU A 1 185 ? -1.563 -9.054 7.772 1.00 87.00 185 LEU A CA 1
ATOM 1358 C C . LEU A 1 185 ? -2.206 -9.884 8.900 1.00 87.00 185 LEU A C 1
ATOM 1360 O O . LEU A 1 185 ? -2.541 -11.050 8.665 1.00 87.00 185 LEU A O 1
ATOM 1364 N N . PRO A 1 186 ? -2.364 -9.296 10.101 1.00 76.38 186 PRO A N 1
ATOM 1365 C CA . PRO A 1 186 ? -2.995 -9.952 11.243 1.00 76.38 186 PRO A CA 1
ATOM 1366 C C . PRO A 1 186 ? -4.491 -10.226 11.037 1.00 76.38 186 PRO A C 1
ATOM 1368 O O . PRO A 1 186 ? -5.137 -9.513 10.232 1.00 76.38 186 PRO A O 1
#

Secondary structure (DSSP, 8-state):
--SSSTTTSTTTSSTTSSSS-----------HHHHHHHHHHHHHHHS---TTGGGS-HHHHHHHHTS---EEEEEEEGGGTEEEEEEEETTEEEEEEEEEEEEHHHHHHTT-S-SSHHHHHH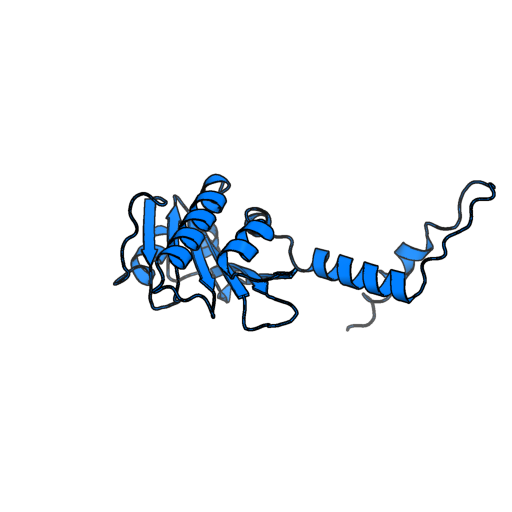HHTTT-EE-TTSSSEEEEETTTTEEEEEETTEEEEEEETT--TTSHHHHHHHHHHHHHHHHH--

pLDDT: mean 77.94, std 20.73, range [33.06, 97.88]

Mean predicted aligned error: 12.35 Å

Nearest PDB structures (foldseek):
  7lv3-assembly1_A  TM=4.306E-01  e=1.338E+00  Homo sapiens
  6qat-assembly2_D-3  TM=4.536E-01  e=1.418E+00  Homo sapiens
  6qau-assembly1_A  TM=4.303E-01  e=1.503E+00  Homo sapiens
  6bg2-assembly2_B  TM=4.324E-01  e=3.820E+00  Homo sapiens
  4y3u-assembly1_A  TM=3.207E-01  e=6.844E+00  Oryctolagus cuniculus

Sequence (186 aa):
MSAFRRLLCALAVTALVACGGSNNDASVQATPADVADAVAAAAEASIATHPLCALVEFDEVSAVVGGHIAKLDVIDDESLHSVDCVFLDPQDIYNGLSIKFVSTERLVKTASRWSSASAYFEEWGRGGTVVAGLGDGAAWVELPGGLLVHRGDHVLHLSADKADVSNADVRARFETLARQVLSRLP

Foldseek 3Di:
DPDPPVVPVVPPVVVPPDDDDDDDDPPPPQDPVNVVVVVVVVVQVVQDDDVLLVLADQVLFCQLLVHHWRHWHWDPDLVVLWIKIKIADPVGRLRIKIKTKHFLVSCCVSVHPDNAQVSVCCVQQPPFDWDPPAAVTWGQGPVVGAIWHDHDGIIIGMHHRPQPCVDPSSNVSSSVSSNSSVVVDD